Protein AF-A0A535IE54-F1 (afdb_monomer_lite)

Foldseek 3Di:
DAFDDPVLCCVLQVVLVLLLEHEDDRRHHNLLSVLLSVLLVLLQVVLVHSVLSCLLLLHEYEYEDQDDAWDWAADDDDSHGIYIYGHPVLCVDPVNNSVSLSSQLNSLLSRQLSQQDPVCSNVVHTHPLLVVQVVCQVVDAAQFLQLRHDDPPSPHDHDSSSSRSSLRSCLSCVVVLVCCLVPPPRSVVGGNDDVSNVSNVVSSVVSVVVVVVVVVVVD

Sequence (219 aa):
MPEASAEEFGVVAGKLHATGLNLISRDWQPAQLQIIDAAVERFSEVLGSARVVHIATGGVRMERTPQGGGLTYGFWILPWWKRIVLGDPEFQQEPAWRGQVAVVHELGHAWDAQTAPVWVRVFNGAGRIVNAMSAFVAEEPGPTCYGGLMGPDCHFARVPREEWAESVAAYVFPEYTEWLRANLPAERDAGLRPKHKAFVEKQIEAVRKMVANDESQRA

pLDDT: mean 87.23, std 11.82, range [39.16, 98.5]

Structure (mmCIF, N/CA/C/O backbone):
data_AF-A0A535IE54-F1
#
_entry.id   AF-A0A535IE54-F1
#
loop_
_atom_site.group_PDB
_atom_site.id
_atom_site.type_symbol
_atom_site.label_atom_id
_atom_site.label_alt_id
_atom_site.label_comp_id
_atom_site.label_asym_id
_atom_site.label_entity_id
_atom_site.label_seq_id
_atom_site.pdbx_PDB_ins_code
_atom_site.Cartn_x
_atom_site.Cartn_y
_atom_site.Cartn_z
_atom_site.occupancy
_atom_site.B_iso_or_equiv
_atom_site.auth_seq_id
_atom_site.auth_comp_id
_atom_site.auth_asym_id
_atom_site.auth_atom_id
_atom_site.pdbx_PDB_model_num
ATOM 1 N N . MET A 1 1 ? -2.237 18.414 17.975 1.00 61.00 1 MET A N 1
ATOM 2 C CA . MET A 1 1 ? -3.627 18.446 17.470 1.00 61.00 1 MET A CA 1
ATOM 3 C C . MET A 1 1 ? -4.484 17.587 18.392 1.00 61.00 1 MET A C 1
ATOM 5 O O . MET A 1 1 ? -3.910 16.686 18.997 1.00 61.00 1 MET A O 1
ATOM 9 N N . PRO A 1 2 ? -5.778 17.894 18.585 1.00 78.12 2 PRO A N 1
ATOM 10 C CA . PRO A 1 2 ? -6.638 17.116 19.477 1.00 78.12 2 PRO A CA 1
ATOM 11 C C . PRO A 1 2 ? -6.862 15.690 18.947 1.00 78.12 2 PRO A C 1
ATOM 13 O O . PRO A 1 2 ? -6.876 15.471 17.735 1.00 78.12 2 PRO A O 1
ATOM 16 N N . GLU A 1 3 ? -7.016 14.735 19.864 1.00 84.19 3 GLU A N 1
ATOM 17 C CA . GLU A 1 3 ? -7.423 13.356 19.563 1.00 84.19 3 GLU A CA 1
ATOM 18 C C . GLU A 1 3 ? -8.879 13.314 19.078 1.00 84.19 3 GLU A C 1
ATOM 20 O O . GLU A 1 3 ? -9.675 14.206 19.389 1.00 84.19 3 GLU A O 1
ATOM 25 N N . ALA A 1 4 ? -9.227 12.283 18.309 1.00 82.25 4 ALA A N 1
ATOM 26 C CA . ALA A 1 4 ? -10.592 12.073 17.849 1.00 82.25 4 ALA A CA 1
ATOM 27 C C . ALA A 1 4 ? -11.523 11.770 19.028 1.00 82.25 4 ALA A C 1
ATOM 29 O O . ALA A 1 4 ? -11.139 11.140 20.018 1.00 82.25 4 ALA A O 1
ATOM 30 N N . SER A 1 5 ? -12.783 12.190 18.912 1.00 87.56 5 SER A N 1
ATOM 31 C CA . SER A 1 5 ? -13.791 11.791 19.895 1.00 87.56 5 SER A CA 1
ATOM 32 C C . SER A 1 5 ? -14.020 10.272 19.854 1.00 87.56 5 SER A C 1
ATOM 34 O O . SER A 1 5 ? -13.787 9.616 18.838 1.00 87.56 5 SER A O 1
ATOM 36 N N . ALA A 1 6 ? -14.518 9.691 20.951 1.00 84.88 6 ALA A N 1
ATOM 37 C CA . ALA A 1 6 ? -14.826 8.258 20.995 1.00 84.88 6 ALA A CA 1
ATOM 38 C C . ALA A 1 6 ? -15.879 7.842 19.948 1.00 84.88 6 ALA A C 1
ATOM 40 O O . ALA A 1 6 ? -15.820 6.729 19.428 1.00 84.88 6 ALA A O 1
ATOM 41 N N . GLU A 1 7 ? -16.823 8.736 19.645 1.00 87.06 7 GLU A N 1
ATOM 42 C CA . GLU A 1 7 ? -17.843 8.540 18.613 1.00 87.06 7 GLU A CA 1
ATOM 43 C C . GLU A 1 7 ? -17.220 8.542 17.215 1.00 87.06 7 GLU A C 1
ATOM 45 O O . GLU A 1 7 ? -17.405 7.591 16.458 1.00 87.06 7 GLU A O 1
ATOM 50 N N . GLU A 1 8 ? -16.413 9.559 16.907 1.00 86.88 8 GLU A N 1
ATOM 51 C CA . GLU A 1 8 ? -15.718 9.682 15.623 1.00 86.88 8 GLU A CA 1
ATOM 52 C C . GLU A 1 8 ? -14.798 8.484 15.356 1.00 86.88 8 GLU A C 1
ATOM 54 O O . GLU A 1 8 ? -14.871 7.860 14.296 1.00 86.88 8 GLU A O 1
ATOM 59 N N . PHE A 1 9 ? -13.996 8.097 16.352 1.00 90.19 9 PHE A N 1
ATOM 60 C CA . PHE A 1 9 ? -13.177 6.891 16.280 1.00 90.19 9 PHE A CA 1
ATOM 61 C C . PHE A 1 9 ? -14.033 5.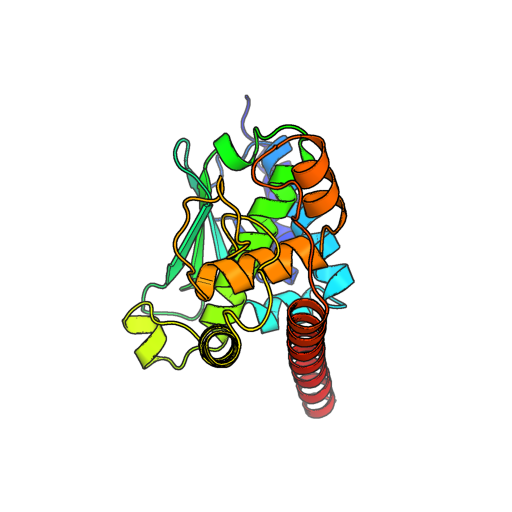641 16.037 1.00 90.19 9 PHE A C 1
ATOM 63 O O . PHE A 1 9 ? -13.685 4.811 15.200 1.00 90.19 9 PHE A O 1
ATOM 70 N N . GLY A 1 10 ? -15.155 5.498 16.752 1.00 88.50 10 GLY A N 1
ATOM 71 C CA . GLY A 1 10 ? -16.043 4.340 16.642 1.00 88.50 10 GLY A CA 1
ATOM 72 C C . GLY A 1 10 ? -16.648 4.173 15.248 1.00 88.50 10 GLY A C 1
ATOM 73 O O . GLY A 1 10 ? -16.697 3.053 14.737 1.00 88.50 10 GLY A O 1
ATOM 74 N N . VAL A 1 11 ? -17.054 5.276 14.613 1.00 89.94 11 VAL A N 1
ATOM 75 C CA . VAL A 1 11 ? -17.594 5.273 13.245 1.00 89.94 11 VAL A CA 1
ATOM 76 C C . VAL A 1 11 ? -16.536 4.805 12.246 1.00 89.94 11 VAL A C 1
ATOM 78 O O . VAL A 1 11 ? -16.778 3.863 11.488 1.00 89.94 11 VAL A O 1
ATOM 81 N N . VAL A 1 12 ? -15.347 5.415 12.275 1.00 91.69 12 VAL A N 1
ATOM 82 C CA . VAL A 1 12 ? -14.268 5.081 11.333 1.00 91.69 12 VAL A CA 1
ATOM 83 C C . VAL A 1 12 ? -13.758 3.657 11.566 1.00 91.69 12 VAL A C 1
ATOM 85 O O . VAL A 1 12 ? -13.657 2.874 10.623 1.00 91.69 12 VAL A O 1
ATOM 88 N N . ALA A 1 13 ? -13.516 3.265 12.820 1.00 90.25 13 ALA A N 1
ATOM 89 C CA . ALA A 1 13 ? -13.089 1.908 13.156 1.00 90.25 13 ALA A CA 1
ATOM 90 C C . ALA A 1 13 ? -14.123 0.851 12.727 1.00 90.25 13 ALA A C 1
ATOM 92 O O . ALA A 1 13 ? -13.744 -0.207 12.225 1.00 90.25 13 ALA A O 1
ATOM 93 N N . GLY A 1 14 ? -15.421 1.141 12.876 1.00 89.50 14 GLY A N 1
ATOM 94 C CA . GLY A 1 14 ? -16.499 0.265 12.417 1.00 89.50 14 GLY A CA 1
ATOM 95 C C . GLY A 1 14 ? -16.498 0.066 10.899 1.00 89.50 14 GLY A C 1
ATOM 96 O O . GLY A 1 14 ? -16.614 -1.070 10.437 1.00 89.50 14 GLY A O 1
ATOM 97 N N . LYS A 1 15 ? -16.302 1.144 10.124 1.00 92.19 15 LYS A N 1
ATOM 98 C CA . LYS A 1 15 ? -16.178 1.084 8.654 1.00 92.19 15 LYS A CA 1
ATOM 99 C C . LYS A 1 15 ? -14.959 0.254 8.231 1.00 92.19 15 LYS A C 1
ATOM 101 O O . LYS A 1 15 ? -15.084 -0.653 7.409 1.00 92.19 15 LYS A O 1
ATOM 106 N N . LEU A 1 16 ? -13.800 0.511 8.837 1.00 93.75 16 LEU A N 1
ATOM 107 C CA . LEU A 1 16 ? -12.537 -0.168 8.525 1.00 93.75 16 LEU A CA 1
ATOM 108 C C . LEU A 1 16 ? -12.542 -1.657 8.901 1.00 93.75 16 LEU A C 1
ATOM 110 O O . LEU A 1 16 ? -11.908 -2.470 8.228 1.00 93.75 16 LEU A O 1
ATOM 114 N N . HIS A 1 17 ? -13.309 -2.058 9.916 1.00 91.25 17 HIS A N 1
ATOM 115 C CA . HIS A 1 17 ? -13.383 -3.459 10.327 1.00 91.25 17 HIS A CA 1
ATOM 116 C C . HIS A 1 17 ? -13.847 -4.391 9.191 1.00 91.25 17 HIS A C 1
ATOM 118 O O . HIS A 1 17 ? -13.349 -5.512 9.064 1.00 91.25 17 HIS A O 1
ATOM 124 N N . ALA A 1 18 ? -14.738 -3.921 8.309 1.00 88.81 18 ALA A N 1
ATOM 125 C CA . ALA A 1 18 ? -15.216 -4.693 7.159 1.00 88.81 18 ALA A CA 1
ATOM 126 C C . ALA A 1 18 ? -14.101 -5.036 6.151 1.00 88.81 18 ALA A C 1
ATOM 128 O O . ALA A 1 18 ? -14.179 -6.064 5.474 1.00 88.81 18 ALA A O 1
ATOM 129 N N . THR A 1 19 ? -13.044 -4.220 6.077 1.00 91.06 19 THR A N 1
ATOM 130 C CA . THR A 1 19 ? -11.863 -4.475 5.233 1.00 91.06 19 THR A CA 1
ATOM 131 C C . THR A 1 19 ? -10.808 -5.334 5.933 1.00 91.06 19 THR A C 1
ATOM 133 O O . THR A 1 19 ? -9.775 -5.651 5.349 1.00 91.06 19 THR A O 1
ATOM 136 N N . GLY A 1 20 ? -11.063 -5.741 7.182 1.00 89.88 20 GLY A N 1
ATOM 137 C CA . GLY A 1 20 ? -10.110 -6.454 8.028 1.00 89.88 20 GLY A CA 1
ATOM 138 C C . GLY A 1 20 ? -9.100 -5.537 8.726 1.00 89.88 20 GLY A C 1
ATOM 139 O O . GLY A 1 20 ? -8.203 -6.044 9.403 1.00 89.88 20 GLY A O 1
ATOM 140 N N . LEU A 1 21 ? -9.226 -4.213 8.603 1.00 92.88 21 LEU A N 1
ATOM 141 C CA . LEU A 1 21 ? -8.334 -3.258 9.252 1.00 92.88 21 LEU A CA 1
ATOM 142 C C . LEU A 1 21 ? -8.869 -2.858 10.631 1.00 92.88 21 LEU A C 1
ATOM 144 O O . LEU A 1 21 ? -9.978 -2.352 10.772 1.00 92.88 21 LEU A O 1
ATOM 148 N N . 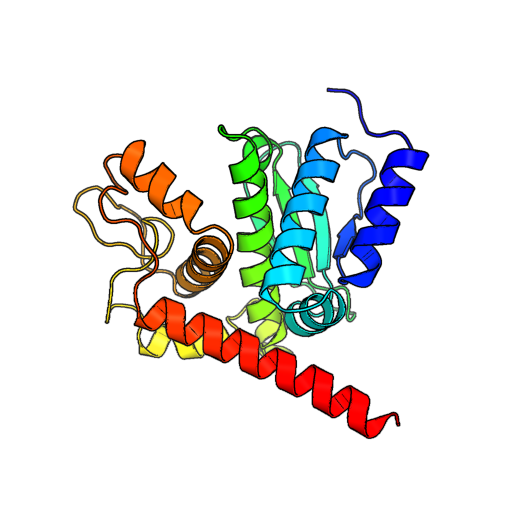ASN A 1 22 ? -8.062 -3.088 11.666 1.00 92.19 22 ASN A N 1
ATOM 149 C CA . ASN A 1 22 ? -8.434 -2.853 13.058 1.00 92.19 22 ASN A CA 1
ATOM 150 C C . ASN A 1 22 ? -7.515 -1.797 13.677 1.00 92.19 22 ASN A C 1
ATOM 152 O O . ASN A 1 22 ? -6.331 -2.059 13.900 1.00 92.19 22 ASN A O 1
ATOM 156 N N . LEU A 1 23 ? -8.062 -0.623 13.992 1.00 91.25 23 LEU A N 1
ATOM 157 C CA . LEU A 1 23 ? -7.352 0.422 14.733 1.00 91.25 23 LEU A CA 1
ATOM 158 C C . LEU A 1 23 ? -7.232 0.010 16.203 1.00 91.25 23 LEU A C 1
ATOM 160 O O . LEU A 1 23 ? -8.240 -0.291 16.843 1.00 91.25 23 LEU A O 1
ATOM 164 N N . ILE A 1 24 ? -6.010 -0.055 16.737 1.00 84.44 24 ILE A N 1
ATOM 165 C CA . ILE A 1 24 ? -5.774 -0.654 18.069 1.00 84.44 24 ILE A CA 1
ATOM 166 C C . ILE A 1 24 ? -5.371 0.339 19.151 1.00 84.44 24 ILE A C 1
ATOM 168 O O . ILE A 1 24 ? -5.331 -0.029 20.325 1.00 84.44 24 ILE A O 1
ATOM 172 N N . SER A 1 25 ? -5.124 1.584 18.770 1.00 76.44 25 SER A N 1
ATOM 173 C CA . SER A 1 25 ? -4.934 2.704 19.680 1.00 76.44 25 SER A CA 1
ATOM 174 C C . SER A 1 25 ? -6.092 3.695 19.521 1.00 76.44 25 SER A C 1
ATOM 176 O O . SER A 1 25 ? -6.754 3.706 18.486 1.00 76.44 25 SER A O 1
ATOM 178 N N . ARG A 1 26 ? -6.401 4.470 20.567 1.00 75.69 26 ARG A N 1
ATOM 179 C CA . ARG A 1 26 ? -7.464 5.500 20.541 1.00 75.69 26 ARG A CA 1
ATOM 180 C C . ARG A 1 26 ? -6.926 6.911 20.324 1.00 75.69 26 ARG A C 1
ATOM 182 O O . ARG A 1 26 ? -7.705 7.827 20.119 1.00 75.69 26 ARG A O 1
ATOM 189 N N . ASP A 1 27 ? -5.613 7.067 20.338 1.00 83.69 27 ASP A N 1
ATOM 190 C CA . ASP A 1 27 ? -4.899 8.336 20.224 1.00 83.69 27 ASP A CA 1
ATOM 191 C C . ASP A 1 27 ? -4.789 8.832 18.770 1.00 83.69 27 ASP A C 1
ATOM 193 O O . ASP A 1 27 ? -3.918 9.635 18.444 1.00 83.69 27 ASP A O 1
ATOM 197 N N . TRP A 1 28 ? -5.651 8.353 17.872 1.00 90.25 28 TRP A N 1
ATOM 198 C CA . TRP A 1 28 ? -5.697 8.843 16.499 1.00 90.25 28 TRP A CA 1
ATOM 199 C C . TRP A 1 28 ? -6.304 10.234 16.450 1.00 90.25 28 TRP A C 1
ATOM 201 O O . TRP A 1 28 ? -7.290 10.535 17.123 1.00 90.25 28 TRP A O 1
ATOM 211 N N . GLN A 1 29 ? -5.742 11.078 15.598 1.00 91.50 29 GLN A N 1
ATOM 212 C CA . GLN A 1 29 ? -6.310 12.387 15.314 1.00 91.50 29 GLN A CA 1
ATOM 213 C C . GLN A 1 29 ? -7.355 12.280 14.191 1.00 91.50 29 GLN A C 1
ATOM 215 O O . GLN A 1 29 ? -7.180 11.460 13.285 1.00 91.50 29 GLN A O 1
ATOM 220 N N . PRO A 1 30 ? -8.386 13.146 14.175 1.00 91.12 30 PRO A N 1
ATOM 221 C CA . PRO A 1 30 ? -9.399 13.198 13.114 1.00 91.12 30 PRO A CA 1
ATOM 222 C C . PRO A 1 30 ? -8.822 13.155 11.693 1.00 91.12 30 PRO A C 1
ATOM 224 O O . PRO A 1 30 ? -9.226 12.345 10.862 1.00 91.12 30 PRO A O 1
ATOM 227 N N . ALA A 1 31 ? -7.801 13.975 11.429 1.00 91.31 31 ALA A N 1
ATOM 228 C CA . ALA A 1 31 ? -7.152 14.040 10.122 1.00 91.31 31 ALA A CA 1
ATOM 229 C C . ALA A 1 31 ? -6.481 12.711 9.725 1.00 91.31 31 ALA A C 1
ATOM 231 O O . ALA A 1 31 ? -6.523 12.315 8.564 1.00 91.31 31 ALA A O 1
ATOM 232 N N . GLN A 1 32 ? -5.902 11.990 10.688 1.00 93.06 32 GLN A N 1
ATOM 233 C CA . GLN A 1 32 ? -5.264 10.694 10.444 1.00 93.06 32 GLN A CA 1
ATOM 234 C C . GLN A 1 32 ? -6.309 9.621 10.135 1.00 93.06 32 GLN A C 1
ATOM 236 O O . GLN A 1 32 ? -6.132 8.845 9.200 1.00 93.06 32 GLN A O 1
ATOM 241 N N . LEU A 1 33 ? -7.426 9.620 10.872 1.00 93.81 33 LEU A N 1
ATOM 242 C CA . LEU A 1 33 ? -8.557 8.729 10.608 1.00 93.81 33 LEU A CA 1
ATOM 243 C C . LEU A 1 33 ? -9.122 8.941 9.199 1.00 93.81 33 LEU A C 1
ATOM 245 O O . LEU A 1 33 ? -9.353 7.966 8.490 1.00 93.81 33 LEU A O 1
ATOM 249 N N . GLN A 1 34 ? -9.280 10.196 8.773 1.00 94.25 34 GLN A N 1
ATOM 250 C CA . GLN A 1 34 ? -9.737 10.536 7.422 1.00 94.25 34 GLN A CA 1
ATOM 251 C C . GLN A 1 34 ? -8.757 10.063 6.340 1.00 94.25 34 GLN A C 1
ATOM 253 O O . GLN A 1 34 ? -9.186 9.540 5.315 1.00 94.25 34 GLN A O 1
ATOM 258 N N . ILE A 1 35 ? -7.446 10.203 6.570 1.00 95.38 35 ILE A N 1
ATOM 259 C CA . ILE A 1 35 ? -6.415 9.698 5.651 1.00 95.38 35 ILE A CA 1
ATOM 260 C C . ILE A 1 35 ? -6.497 8.172 5.527 1.00 95.38 35 ILE A C 1
ATOM 262 O O . ILE A 1 35 ? -6.484 7.656 4.411 1.00 95.38 35 ILE A O 1
ATOM 266 N N . ILE A 1 36 ? -6.604 7.451 6.647 1.00 95.69 36 ILE A N 1
ATOM 267 C CA . ILE A 1 36 ? -6.701 5.984 6.644 1.00 95.69 36 ILE A CA 1
ATOM 268 C C . ILE A 1 36 ? -7.974 5.534 5.927 1.00 95.69 36 ILE A C 1
ATOM 270 O O . ILE A 1 36 ? -7.910 4.650 5.075 1.00 95.69 36 ILE A O 1
ATOM 274 N N . ASP A 1 37 ? -9.113 6.149 6.246 1.00 96.19 37 ASP A N 1
ATOM 275 C CA . ASP A 1 37 ? -10.398 5.818 5.634 1.00 96.19 37 ASP A CA 1
ATOM 276 C C . ASP A 1 37 ? -10.369 6.022 4.114 1.00 96.19 37 ASP A C 1
ATOM 278 O O . ASP A 1 37 ? -10.651 5.088 3.364 1.00 96.19 37 ASP A O 1
ATOM 282 N N . ALA A 1 38 ? -9.911 7.189 3.652 1.00 96.94 38 ALA A N 1
ATOM 283 C CA . ALA A 1 38 ? -9.798 7.495 2.227 1.00 96.94 38 ALA A CA 1
ATOM 284 C C . ALA A 1 38 ? -8.836 6.544 1.489 1.00 96.94 38 ALA A C 1
ATOM 286 O O . ALA A 1 38 ? -9.129 6.094 0.380 1.00 96.94 38 ALA A O 1
ATOM 287 N N . ALA A 1 39 ? -7.704 6.196 2.110 1.00 97.25 39 ALA A N 1
ATOM 288 C CA . ALA A 1 39 ? -6.741 5.257 1.541 1.00 97.25 39 ALA A CA 1
ATOM 289 C C . ALA A 1 39 ? -7.344 3.858 1.357 1.00 97.25 39 ALA A C 1
ATOM 291 O O . ALA A 1 39 ? -7.198 3.236 0.304 1.00 97.25 39 ALA A O 1
ATOM 292 N N . VAL A 1 40 ? -8.036 3.366 2.386 1.00 97.12 40 VAL A N 1
ATOM 293 C CA . VAL A 1 40 ? -8.641 2.031 2.408 1.00 97.12 40 VAL A CA 1
ATOM 294 C C . VAL A 1 40 ? -9.855 1.954 1.486 1.00 97.12 40 VAL A C 1
ATOM 296 O O . VAL A 1 40 ? -10.055 0.926 0.836 1.00 97.12 40 VAL A O 1
ATOM 299 N N . GLU A 1 41 ? -10.643 3.022 1.392 1.00 97.56 41 GLU A N 1
ATOM 300 C CA . GLU A 1 41 ? -11.754 3.140 0.449 1.00 97.56 41 GLU A CA 1
ATOM 301 C C . GLU A 1 41 ? -11.251 3.043 -0.991 1.00 97.56 41 GLU A C 1
ATOM 303 O O . GLU A 1 41 ? -11.637 2.119 -1.709 1.00 97.56 41 GLU A O 1
ATOM 308 N N . ARG A 1 42 ? -10.278 3.876 -1.373 1.00 98.06 42 ARG A N 1
ATOM 309 C CA . ARG A 1 42 ? -9.687 3.828 -2.715 1.00 98.06 42 ARG A CA 1
ATOM 310 C C . ARG A 1 42 ? -9.017 2.489 -3.014 1.00 98.06 42 ARG A C 1
ATOM 312 O O . ARG A 1 42 ? -9.158 1.947 -4.110 1.00 98.06 42 ARG A O 1
ATOM 319 N N . PHE A 1 43 ? -8.314 1.906 -2.044 1.00 97.94 43 PHE A N 1
ATOM 320 C CA . PHE A 1 43 ? -7.733 0.575 -2.213 1.00 97.94 43 PHE A CA 1
ATOM 321 C C . PHE A 1 43 ? -8.813 -0.494 -2.421 1.00 97.94 43 PHE A C 1
ATOM 323 O O . PHE A 1 43 ? -8.658 -1.374 -3.268 1.00 97.94 43 PHE A O 1
ATOM 330 N N . SER A 1 44 ? -9.937 -0.391 -1.706 1.00 97.19 44 SER A N 1
ATOM 331 C CA . SER A 1 44 ? -11.092 -1.279 -1.870 1.00 97.19 44 SER A CA 1
ATOM 332 C C . SER A 1 44 ? -11.743 -1.133 -3.239 1.00 97.19 44 SER A C 1
ATOM 334 O O . SER A 1 44 ? -12.110 -2.147 -3.825 1.00 97.19 44 SER A O 1
ATOM 336 N N . GLU A 1 45 ? -11.852 0.081 -3.779 1.00 97.50 45 GLU A N 1
ATOM 337 C CA . GLU A 1 45 ? -12.350 0.324 -5.139 1.00 97.50 45 GLU A CA 1
ATOM 338 C C . GLU A 1 45 ? -11.444 -0.333 -6.187 1.00 97.50 45 GLU A C 1
ATOM 340 O O . GLU A 1 45 ? -11.919 -1.069 -7.056 1.00 97.50 45 GLU A O 1
ATOM 345 N N . VAL A 1 46 ? -10.125 -0.160 -6.052 1.00 97.62 46 VAL A N 1
ATOM 346 C CA . VAL A 1 46 ? -9.139 -0.775 -6.952 1.00 97.62 46 VAL A CA 1
ATOM 347 C C . VAL A 1 46 ? -9.170 -2.302 -6.857 1.00 97.62 46 VAL A C 1
ATOM 349 O O . VAL A 1 46 ? -9.144 -2.987 -7.879 1.00 97.62 46 VAL A O 1
ATOM 352 N N . LEU A 1 47 ? -9.283 -2.872 -5.655 1.00 96.19 47 LEU A N 1
ATOM 353 C CA . LEU A 1 47 ? -9.381 -4.324 -5.458 1.00 96.19 47 LEU A CA 1
ATOM 354 C C . LEU A 1 47 ? -10.783 -4.873 -5.761 1.00 96.19 47 LEU A C 1
ATOM 356 O O . LEU A 1 47 ? -10.928 -6.065 -6.026 1.00 96.19 47 LEU A O 1
ATOM 360 N N . GLY A 1 48 ? -11.797 -4.017 -5.829 1.00 95.62 48 GLY A N 1
ATOM 361 C CA . GLY A 1 48 ? -13.182 -4.325 -6.181 1.00 95.62 48 GLY A CA 1
ATOM 362 C C . GLY A 1 48 ? -14.138 -4.490 -4.994 1.00 95.62 48 GLY A C 1
ATOM 363 O O . GLY A 1 48 ? -15.344 -4.448 -5.209 1.00 95.62 48 GLY A O 1
ATOM 364 N N . SER A 1 49 ? -13.652 -4.688 -3.761 1.00 95.31 49 SER A N 1
ATOM 365 C CA . SER A 1 49 ? -14.476 -4.595 -2.541 1.00 95.31 49 SER A CA 1
ATOM 366 C C . SER A 1 49 ? -13.650 -4.640 -1.250 1.00 95.31 49 SER A C 1
ATOM 368 O O . SER A 1 49 ? -12.527 -5.150 -1.223 1.00 95.31 49 SER A O 1
ATOM 370 N N . ALA A 1 50 ? -14.276 -4.231 -0.141 1.00 94.38 50 ALA A N 1
ATOM 371 C CA . ALA A 1 50 ? -13.771 -4.410 1.222 1.00 94.38 50 ALA A CA 1
ATOM 372 C C . ALA A 1 50 ? -13.402 -5.872 1.548 1.00 94.38 50 ALA A C 1
ATOM 374 O O . ALA A 1 50 ? -12.367 -6.142 2.158 1.00 94.38 50 ALA A O 1
ATOM 375 N N . ARG A 1 51 ? -14.215 -6.838 1.098 1.00 93.19 51 ARG A N 1
ATOM 376 C CA . ARG A 1 51 ? -13.952 -8.269 1.318 1.00 93.19 51 ARG A CA 1
ATOM 377 C C . ARG A 1 51 ? -12.685 -8.725 0.600 1.00 93.19 51 ARG A C 1
ATOM 379 O O . ARG A 1 51 ? -11.920 -9.505 1.161 1.00 93.19 51 ARG A O 1
ATOM 386 N N . VAL A 1 52 ? -12.443 -8.235 -0.618 1.00 94.75 52 VAL A N 1
ATOM 387 C CA . VAL A 1 52 ? -11.213 -8.548 -1.360 1.00 94.75 52 VAL A CA 1
ATOM 388 C C . VAL A 1 52 ? -9.995 -7.988 -0.622 1.00 94.75 52 VAL A C 1
ATOM 390 O O . VAL A 1 52 ? -9.007 -8.707 -0.487 1.00 94.75 52 VAL A O 1
ATOM 393 N N . VAL A 1 53 ? -10.081 -6.771 -0.068 1.00 95.62 53 VAL A N 1
ATOM 394 C CA . VAL A 1 53 ? -9.020 -6.198 0.786 1.00 95.62 53 VAL A CA 1
ATOM 395 C C . VAL A 1 53 ? -8.758 -7.075 2.008 1.00 95.62 53 VAL A C 1
ATOM 397 O O . VAL A 1 53 ? -7.601 -7.401 2.279 1.00 95.62 53 VAL A O 1
ATOM 400 N N . HIS A 1 54 ? -9.804 -7.527 2.706 1.00 93.62 54 HIS A N 1
ATOM 401 C CA . HIS A 1 54 ? -9.652 -8.432 3.847 1.00 93.62 54 HIS A CA 1
ATOM 402 C C . HIS A 1 54 ? -8.921 -9.713 3.435 1.00 93.62 54 HIS A C 1
ATOM 404 O O . HIS A 1 54 ? -7.932 -10.083 4.061 1.00 93.62 54 HIS A O 1
ATOM 410 N N . ILE A 1 55 ? -9.349 -10.387 2.364 1.00 92.19 55 ILE A N 1
ATOM 411 C CA . ILE A 1 55 ? -8.714 -11.638 1.923 1.00 92.19 55 ILE A CA 1
ATOM 412 C C . ILE A 1 55 ? -7.262 -11.410 1.482 1.00 92.19 55 ILE A C 1
ATOM 414 O O . ILE A 1 55 ? -6.391 -12.201 1.852 1.00 92.19 55 ILE A O 1
ATOM 418 N N . ALA A 1 56 ? -6.987 -10.328 0.746 1.00 93.50 56 ALA A N 1
ATOM 419 C CA . ALA A 1 56 ? -5.640 -9.959 0.309 1.00 93.50 56 ALA A CA 1
ATOM 420 C C . ALA A 1 56 ? -4.712 -9.745 1.508 1.00 93.50 56 ALA A C 1
ATOM 422 O O . ALA A 1 56 ? -3.626 -10.314 1.586 1.00 93.50 56 ALA A O 1
ATOM 423 N N . THR A 1 57 ? -5.171 -8.958 2.477 1.00 91.50 57 THR A N 1
ATOM 424 C CA . THR A 1 57 ? -4.360 -8.512 3.611 1.00 91.50 57 THR A CA 1
ATOM 425 C C . THR A 1 57 ? -4.472 -9.419 4.824 1.00 91.50 57 THR A C 1
ATOM 427 O O . THR A 1 57 ? -3.750 -9.192 5.782 1.00 91.50 57 THR A O 1
ATOM 430 N N . GLY A 1 58 ? -5.329 -10.444 4.824 1.00 88.00 58 GLY A N 1
ATOM 431 C CA . GLY A 1 58 ? -5.568 -11.357 5.950 1.00 88.00 58 GLY A CA 1
ATOM 432 C C . GLY A 1 58 ? -6.003 -10.696 7.258 1.00 88.00 58 GLY A C 1
ATOM 433 O O . GLY A 1 58 ? -5.858 -11.322 8.306 1.00 88.00 58 GLY A O 1
ATOM 434 N N . GLY A 1 59 ? -6.470 -9.449 7.196 1.00 88.88 59 GLY A N 1
ATOM 435 C CA . GLY A 1 59 ? -6.682 -8.595 8.355 1.00 88.88 59 GLY A CA 1
ATOM 436 C C . GLY A 1 59 ? -5.380 -8.042 8.948 1.00 88.88 59 GLY A C 1
ATOM 437 O O . GLY A 1 59 ? -4.350 -8.718 9.018 1.00 88.88 59 GLY A O 1
ATOM 438 N N . VAL A 1 60 ? -5.431 -6.788 9.391 1.00 89.75 60 VAL A N 1
ATOM 439 C CA . VAL A 1 60 ? -4.290 -6.065 9.964 1.00 89.75 60 VAL A CA 1
ATOM 440 C C . VAL A 1 60 ? -4.707 -5.273 11.196 1.00 89.75 60 VAL A C 1
ATOM 442 O O . VAL A 1 60 ? -5.847 -4.824 11.326 1.00 89.75 60 VAL A O 1
ATOM 445 N N . ARG A 1 61 ? -3.762 -5.098 12.114 1.00 89.25 61 ARG A N 1
ATOM 446 C CA . ARG A 1 61 ? -3.850 -4.185 13.251 1.00 89.25 61 ARG A CA 1
ATOM 447 C C . ARG A 1 61 ? -3.040 -2.947 12.920 1.00 89.25 61 ARG A C 1
ATOM 449 O O . ARG A 1 61 ? -1.863 -3.079 12.610 1.00 89.25 61 ARG A O 1
ATOM 456 N N . MET A 1 62 ? -3.646 -1.775 12.993 1.00 91.12 62 MET A N 1
ATOM 457 C CA . MET A 1 62 ? -2.958 -0.521 12.720 1.00 91.12 62 MET A CA 1
ATOM 458 C C . MET A 1 62 ? -2.788 0.280 14.002 1.00 91.12 62 MET A C 1
ATOM 460 O O . MET A 1 62 ? -3.737 0.471 14.769 1.00 91.12 62 MET A O 1
ATOM 464 N N . GLU A 1 63 ? -1.562 0.731 14.226 1.00 89.94 63 GLU A N 1
ATOM 465 C CA . GLU A 1 63 ? -1.159 1.497 15.392 1.00 89.94 63 GLU A CA 1
ATOM 466 C C . GLU A 1 63 ? -0.437 2.772 14.983 1.00 89.94 63 GLU A C 1
ATOM 468 O O . GLU A 1 63 ? 0.333 2.795 14.021 1.00 89.94 63 GLU A O 1
ATOM 473 N N . ARG A 1 64 ? -0.688 3.824 15.753 1.00 87.75 64 ARG A N 1
ATOM 474 C CA . ARG A 1 64 ? -0.011 5.102 15.634 1.00 87.75 64 ARG A CA 1
ATOM 475 C C . ARG A 1 64 ? 1.247 5.121 16.496 1.00 87.75 64 ARG A C 1
ATOM 477 O O . ARG A 1 64 ? 1.245 4.630 17.621 1.00 87.75 64 ARG A O 1
ATOM 484 N N . THR A 1 65 ? 2.300 5.764 16.004 1.00 85.19 65 THR A N 1
ATOM 485 C CA . THR A 1 65 ? 3.452 6.167 16.821 1.00 85.19 65 THR A CA 1
ATOM 486 C C . THR A 1 65 ? 3.747 7.659 16.629 1.00 85.19 65 THR A C 1
ATOM 488 O O . THR A 1 65 ? 3.646 8.163 15.511 1.00 85.19 65 THR A O 1
ATOM 491 N N . PRO A 1 66 ? 4.146 8.403 17.678 1.00 80.44 66 PRO A N 1
ATOM 492 C CA . PRO A 1 66 ? 4.500 9.820 17.539 1.00 80.44 66 PRO A CA 1
ATOM 493 C C . PRO A 1 66 ? 5.730 10.087 16.654 1.00 80.44 66 PRO A C 1
ATOM 495 O O . PRO A 1 66 ? 5.965 11.222 16.251 1.00 80.44 66 PRO A O 1
ATOM 498 N N . GLN A 1 67 ? 6.569 9.075 16.411 1.00 75.81 67 GLN A N 1
ATOM 499 C CA . GLN A 1 67 ? 7.855 9.198 15.712 1.00 75.81 67 GLN A CA 1
ATOM 500 C C . GLN A 1 67 ? 8.091 7.997 14.791 1.00 75.81 67 GLN A C 1
ATOM 502 O O . GLN A 1 67 ? 7.611 6.901 15.078 1.00 75.81 67 GLN A O 1
ATOM 507 N N . GLY A 1 68 ? 8.905 8.183 13.749 1.00 70.69 68 GLY A N 1
ATOM 508 C CA . GLY A 1 68 ? 9.244 7.144 12.770 1.00 70.69 68 GLY A CA 1
ATOM 509 C C . GLY A 1 68 ? 8.435 7.258 11.476 1.00 70.69 68 GLY A C 1
ATOM 510 O O . GLY A 1 68 ? 7.718 8.238 11.286 1.00 70.69 68 GLY A O 1
ATOM 511 N N . GLY A 1 69 ? 8.597 6.275 10.591 1.00 73.06 69 GLY A N 1
ATOM 512 C CA . GLY A 1 69 ? 7.842 6.158 9.339 1.00 73.06 69 GLY A CA 1
ATOM 513 C C . GLY A 1 69 ? 6.785 5.052 9.388 1.00 73.06 69 GLY A C 1
ATOM 514 O O . GLY A 1 69 ? 6.313 4.688 10.471 1.00 73.06 69 GLY A O 1
ATOM 515 N N . GLY A 1 70 ? 6.430 4.508 8.226 1.00 61.81 70 GLY A N 1
ATOM 516 C CA . GLY A 1 70 ? 5.628 3.289 8.108 1.00 61.81 70 GLY A CA 1
ATOM 517 C C . GLY A 1 70 ? 6.450 2.016 8.300 1.00 61.81 70 GLY A C 1
ATOM 518 O O . GLY A 1 70 ? 7.570 1.909 7.803 1.00 61.81 70 GLY A O 1
ATOM 519 N N . LEU A 1 71 ? 5.928 1.073 9.092 1.00 62.84 71 LEU A N 1
ATOM 520 C CA . LEU A 1 71 ? 6.525 -0.246 9.295 1.00 62.84 71 LEU A CA 1
ATOM 521 C C . LEU A 1 71 ? 5.452 -1.329 9.453 1.00 62.84 71 LEU A C 1
ATOM 523 O O . LEU A 1 71 ? 4.628 -1.283 10.369 1.00 62.84 71 LEU A O 1
ATOM 527 N N . THR A 1 72 ? 5.535 -2.380 8.637 1.00 56.66 72 THR A N 1
ATOM 528 C CA . THR A 1 72 ? 4.732 -3.603 8.793 1.00 56.66 72 THR A CA 1
ATOM 529 C C . THR A 1 72 ? 5.532 -4.736 9.443 1.00 56.66 72 THR A C 1
ATOM 531 O O . THR A 1 72 ? 6.551 -5.195 8.914 1.00 56.66 72 THR A O 1
ATOM 534 N N . TYR A 1 73 ? 5.011 -5.248 10.563 1.00 54.59 73 TYR A N 1
ATOM 535 C CA . TYR A 1 73 ? 5.558 -6.353 11.355 1.00 54.59 73 TYR A CA 1
ATOM 536 C C . TYR A 1 73 ? 4.637 -7.582 11.363 1.00 54.59 73 TYR A C 1
ATOM 538 O O . TYR A 1 73 ? 3.409 -7.453 11.367 1.00 54.59 73 TYR A O 1
ATOM 546 N N . GLY A 1 74 ? 5.226 -8.779 11.475 1.00 45.44 74 GLY A N 1
ATOM 547 C CA . GLY A 1 74 ? 4.512 -10.029 11.766 1.00 45.44 74 GLY A CA 1
ATOM 548 C C . GLY A 1 74 ? 4.997 -10.697 13.062 1.00 45.44 74 GLY A C 1
ATOM 549 O O . GLY A 1 74 ? 6.194 -10.923 13.206 1.00 45.44 74 GLY A O 1
ATOM 550 N N . PHE A 1 75 ? 4.088 -11.040 13.992 1.00 39.16 75 PHE A N 1
ATOM 551 C CA . PHE A 1 75 ? 4.406 -11.764 15.245 1.00 39.16 75 PHE A CA 1
ATOM 552 C C . PHE A 1 75 ? 3.361 -12.853 15.611 1.00 39.16 75 PHE A C 1
ATOM 554 O O . PHE A 1 75 ? 2.162 -12.621 15.530 1.00 39.16 75 PHE A O 1
ATOM 561 N N . TRP A 1 76 ? 3.800 -14.037 16.064 1.00 40.03 76 TRP A N 1
ATOM 562 C CA . TRP A 1 76 ? 2.989 -15.229 16.442 1.00 40.03 76 TRP A CA 1
ATOM 563 C C . TRP A 1 76 ? 2.053 -14.969 17.663 1.00 40.03 76 TRP A C 1
ATOM 565 O O . TRP A 1 76 ? 2.476 -14.275 18.582 1.00 40.03 76 TRP A O 1
ATOM 575 N N . ILE A 1 77 ? 0.753 -15.355 17.734 1.00 42.81 77 ILE A N 1
ATOM 576 C CA . ILE A 1 77 ? 0.133 -16.711 17.913 1.00 42.81 77 ILE A CA 1
ATOM 577 C C . ILE A 1 77 ? -1.246 -16.885 17.203 1.00 42.81 77 ILE A C 1
ATOM 579 O O . ILE A 1 77 ? -1.798 -17.981 17.179 1.00 42.81 77 ILE A O 1
ATOM 583 N N . LEU A 1 78 ? -1.849 -15.845 16.616 1.00 41.44 78 LEU A N 1
ATOM 584 C CA . LEU A 1 78 ? -3.262 -15.852 16.167 1.00 41.44 78 LEU A CA 1
ATOM 585 C C . LEU A 1 78 ? -3.450 -15.126 14.815 1.00 41.44 78 LEU A C 1
ATOM 587 O O . LEU A 1 78 ? -2.555 -14.377 14.437 1.00 41.44 78 LEU A O 1
ATOM 591 N N . PRO A 1 79 ? -4.587 -15.277 14.090 1.00 44.75 79 PRO A N 1
ATOM 592 C CA . PRO A 1 79 ? -4.831 -14.645 12.775 1.00 44.75 79 PRO A CA 1
ATOM 593 C C . PRO A 1 79 ? -4.664 -13.109 12.723 1.00 44.75 79 PRO A C 1
ATOM 595 O O . PRO A 1 79 ? -4.492 -12.560 11.645 1.00 44.75 79 PRO A O 1
ATOM 598 N N . TRP A 1 80 ? -4.599 -12.434 13.873 1.00 52.25 80 TRP A N 1
ATOM 599 C CA . TRP A 1 80 ? -4.434 -10.983 14.079 1.00 52.25 80 TRP A CA 1
ATOM 600 C C . TRP A 1 80 ? -2.960 -10.513 14.170 1.00 52.25 80 TRP A C 1
ATOM 602 O O . TRP A 1 80 ? -2.652 -9.542 14.862 1.00 52.25 80 TRP A O 1
ATOM 612 N N . TRP A 1 81 ? -2.035 -11.236 13.535 1.00 63.59 81 TRP A N 1
ATOM 613 C CA . TRP A 1 81 ? -0.579 -11.133 13.740 1.00 63.59 81 TRP A CA 1
ATOM 614 C C . TRP A 1 81 ? 0.130 -10.024 12.948 1.00 63.59 81 TRP A C 1
ATOM 616 O O . TRP A 1 81 ? 1.297 -9.739 13.227 1.00 63.59 81 TRP A O 1
ATOM 626 N N . LYS A 1 82 ? -0.536 -9.415 11.960 1.00 78.81 82 LYS A N 1
ATOM 627 C CA . LYS A 1 82 ? 0.037 -8.331 11.153 1.00 78.81 82 LYS A CA 1
ATOM 628 C C . LYS A 1 82 ? -0.239 -6.990 11.799 1.00 78.81 82 LYS A C 1
ATOM 630 O O . LYS A 1 82 ? -1.397 -6.592 11.923 1.00 78.81 82 LYS A O 1
ATOM 635 N N . ARG A 1 83 ? 0.829 -6.313 12.209 1.00 83.56 83 ARG A N 1
ATOM 636 C CA . ARG A 1 83 ? 0.784 -4.979 12.801 1.00 83.56 83 ARG A CA 1
ATOM 637 C C . ARG A 1 83 ? 1.425 -3.996 11.837 1.00 83.56 83 ARG A C 1
ATOM 639 O O . ARG A 1 83 ? 2.602 -4.136 11.525 1.00 83.56 83 ARG A O 1
ATOM 646 N N . ILE A 1 84 ? 0.648 -3.020 11.402 1.00 88.00 84 ILE A N 1
ATOM 647 C CA . ILE A 1 84 ? 1.130 -1.837 10.705 1.00 88.00 84 ILE A CA 1
ATOM 648 C C . ILE A 1 84 ? 1.311 -0.753 11.762 1.00 88.00 84 ILE A C 1
ATOM 650 O O . ILE A 1 84 ? 0.383 -0.452 12.513 1.00 88.00 84 ILE A O 1
ATOM 654 N N . VAL A 1 85 ? 2.507 -0.194 11.838 1.00 87.06 85 VAL A N 1
ATOM 655 C CA . VAL A 1 85 ? 2.830 0.952 12.681 1.00 87.06 85 VAL A CA 1
ATOM 656 C C . VAL A 1 85 ? 3.075 2.130 11.750 1.00 87.06 85 VAL A C 1
ATOM 658 O O . VAL A 1 85 ? 3.944 2.046 10.890 1.00 87.06 85 VAL A O 1
ATOM 661 N N . LEU A 1 86 ? 2.304 3.205 11.901 1.00 86.69 86 LEU A N 1
ATOM 662 C CA . LEU A 1 86 ? 2.471 4.431 11.120 1.00 86.69 86 LEU A CA 1
ATOM 663 C C . LEU A 1 86 ? 2.858 5.581 12.041 1.00 86.69 86 LEU A C 1
ATOM 665 O O . LEU A 1 86 ? 2.173 5.869 13.028 1.00 86.69 86 LEU A O 1
ATOM 669 N N . GLY A 1 87 ? 3.967 6.234 11.706 1.00 86.56 87 GLY A N 1
ATOM 670 C CA . GLY A 1 87 ? 4.411 7.443 12.378 1.00 86.56 87 GLY A CA 1
ATOM 671 C C . GLY A 1 87 ? 3.609 8.678 11.994 1.00 86.56 87 GLY A C 1
ATOM 672 O O . GLY A 1 87 ? 3.186 8.828 10.851 1.00 86.56 87 GLY A O 1
ATOM 673 N N . ASP A 1 88 ? 3.470 9.612 12.936 1.00 85.88 88 ASP A N 1
ATOM 674 C CA . ASP A 1 88 ? 2.923 10.950 12.679 1.00 85.88 88 ASP A CA 1
ATOM 675 C C . ASP A 1 88 ? 3.510 11.648 11.433 1.00 85.88 88 ASP A C 1
ATOM 677 O O . ASP A 1 88 ? 2.722 12.252 10.700 1.00 85.88 88 ASP A O 1
ATOM 681 N N . PRO A 1 89 ? 4.826 11.553 11.129 1.00 87.62 89 PRO A N 1
ATOM 682 C CA . PRO A 1 89 ? 5.392 12.127 9.908 1.00 87.62 89 PRO A CA 1
ATOM 683 C C . PRO A 1 89 ? 4.726 11.644 8.614 1.00 87.62 89 PRO A C 1
ATOM 685 O O . PRO A 1 89 ? 4.610 12.426 7.673 1.00 87.62 89 PRO A O 1
ATOM 688 N N . GLU A 1 90 ? 4.230 10.402 8.568 1.00 86.81 90 GLU A N 1
ATOM 689 C CA . GLU A 1 90 ? 3.543 9.859 7.389 1.00 86.81 90 GLU A CA 1
ATOM 690 C C . GLU A 1 90 ? 2.215 10.576 7.113 1.00 86.81 90 GLU A C 1
ATOM 692 O O . GLU A 1 90 ? 1.802 10.724 5.966 1.00 86.81 90 GLU A O 1
ATOM 697 N N . PHE A 1 91 ? 1.567 11.091 8.158 1.00 88.25 91 PHE A N 1
ATOM 698 C CA . PHE A 1 91 ? 0.306 11.830 8.058 1.00 88.25 91 PHE A CA 1
ATOM 699 C C . PHE A 1 91 ? 0.490 13.341 7.892 1.00 88.25 91 PHE A C 1
ATOM 701 O O . PHE A 1 91 ? -0.483 14.054 7.661 1.00 88.25 91 PHE A O 1
ATOM 708 N N . GLN A 1 92 ? 1.720 13.836 8.036 1.00 89.25 92 GLN A N 1
ATOM 709 C CA . GLN A 1 92 ? 2.076 15.257 7.934 1.00 89.25 92 GLN A CA 1
ATOM 710 C C . GLN A 1 92 ? 2.761 15.587 6.600 1.00 89.25 92 GLN A C 1
ATOM 712 O O . GLN A 1 92 ? 3.315 16.672 6.433 1.00 89.25 92 GLN A O 1
ATOM 717 N N . GLN A 1 93 ? 2.757 14.642 5.658 1.00 86.31 93 GLN A N 1
ATOM 718 C CA . GLN A 1 93 ? 3.321 14.841 4.331 1.00 86.31 93 GLN A CA 1
ATOM 719 C C . GLN A 1 93 ? 2.493 15.851 3.530 1.00 86.31 93 GLN A C 1
ATOM 721 O O . GLN A 1 93 ? 1.266 15.825 3.568 1.00 86.31 93 GLN A O 1
ATOM 726 N N . GLU A 1 94 ? 3.171 16.682 2.737 1.00 85.50 94 GLU A N 1
ATOM 727 C CA . GLU A 1 94 ? 2.527 17.578 1.779 1.00 85.50 94 GLU A CA 1
ATOM 728 C C . GLU A 1 94 ? 2.785 17.107 0.339 1.00 85.50 94 GLU A C 1
ATOM 730 O O . GLU A 1 94 ? 3.944 16.879 -0.030 1.00 85.50 94 GLU A O 1
ATOM 735 N N . PRO A 1 95 ? 1.739 16.978 -0.499 1.00 91.31 95 PRO A N 1
ATOM 736 C CA . PRO A 1 95 ? 0.319 17.171 -0.184 1.00 91.31 95 PRO A CA 1
ATOM 737 C C . PRO A 1 95 ? -0.247 16.079 0.740 1.00 91.31 95 PRO A C 1
ATOM 739 O O . PRO A 1 95 ? 0.172 14.927 0.646 1.00 91.31 95 PRO A O 1
ATOM 742 N N . ALA A 1 96 ? -1.260 16.414 1.547 1.00 88.56 96 ALA A N 1
ATOM 743 C CA . ALA A 1 96 ? -1.848 15.517 2.558 1.00 88.56 96 ALA A CA 1
ATOM 744 C C . ALA A 1 96 ? -2.257 14.116 2.051 1.00 88.56 96 ALA A C 1
ATOM 746 O O . ALA A 1 96 ? -2.175 13.133 2.790 1.00 88.56 96 ALA A O 1
ATOM 747 N N . TRP A 1 97 ? -2.665 13.981 0.781 1.00 93.12 97 TRP A N 1
ATOM 748 C CA . TRP A 1 97 ? -3.016 12.677 0.201 1.00 93.12 97 TRP A CA 1
ATOM 749 C C . TRP A 1 97 ? -1.824 11.713 0.119 1.00 93.12 97 TRP A C 1
ATOM 751 O O . TRP A 1 97 ? -2.032 10.506 0.029 1.00 93.12 97 TRP A O 1
ATOM 761 N N . ARG A 1 98 ? -0.578 12.189 0.228 1.00 93.50 98 ARG A N 1
ATOM 762 C CA . ARG A 1 98 ? 0.594 11.312 0.334 1.00 93.50 98 ARG A CA 1
ATOM 763 C C . ARG A 1 98 ? 0.571 10.427 1.583 1.00 93.50 98 ARG A C 1
ATOM 765 O O . ARG A 1 98 ? 1.093 9.318 1.534 1.00 93.50 98 ARG A O 1
ATOM 772 N N . GLY A 1 99 ? -0.101 10.841 2.659 1.00 93.19 99 GLY A N 1
ATOM 773 C CA . GLY A 1 99 ? -0.343 9.947 3.795 1.00 93.19 99 GLY A CA 1
ATOM 774 C C . GLY A 1 99 ? -1.205 8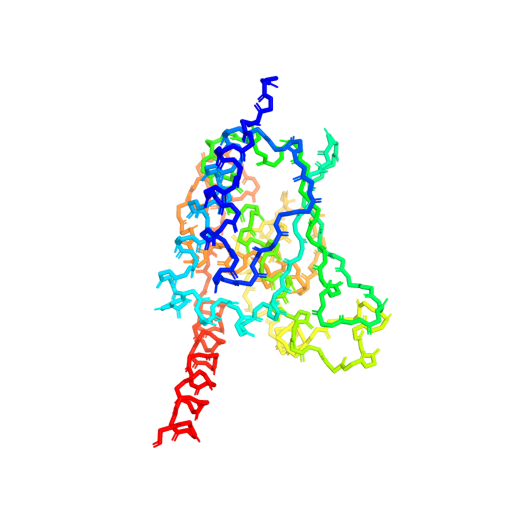.735 3.422 1.00 93.19 99 GLY A C 1
ATOM 775 O O . GLY A 1 99 ? -1.033 7.654 3.979 1.00 93.19 99 GLY A O 1
ATOM 776 N N . GLN A 1 100 ? -2.083 8.869 2.421 1.00 97.19 100 GLN A N 1
ATOM 777 C CA . GLN A 1 100 ? -2.873 7.747 1.902 1.00 97.19 100 GLN A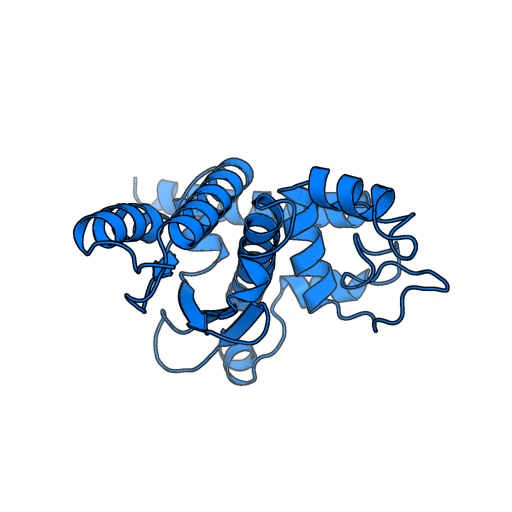 CA 1
ATOM 778 C C . GLN A 1 100 ? -1.992 6.751 1.135 1.00 97.19 100 GLN A C 1
ATOM 780 O O . GLN A 1 100 ? -2.190 5.540 1.237 1.00 97.19 100 GLN A O 1
ATOM 785 N N . VAL A 1 101 ? -0.984 7.255 0.413 1.00 96.19 101 VAL A N 1
ATOM 786 C CA . VAL A 1 101 ? 0.025 6.434 -0.272 1.00 96.19 101 VAL A CA 1
ATOM 787 C C . VAL A 1 101 ? 0.799 5.594 0.742 1.00 96.19 101 VAL A C 1
ATOM 789 O O . VAL A 1 101 ? 0.923 4.389 0.538 1.00 96.19 101 VAL A O 1
ATOM 792 N N . ALA A 1 102 ? 1.240 6.187 1.859 1.00 93.94 102 ALA A N 1
ATOM 793 C CA . ALA A 1 102 ? 1.934 5.463 2.929 1.00 93.94 102 ALA A CA 1
ATOM 794 C C . ALA A 1 102 ? 1.069 4.336 3.524 1.00 93.94 102 ALA A C 1
ATOM 796 O O . ALA A 1 102 ? 1.538 3.214 3.708 1.00 93.94 102 ALA A O 1
ATOM 797 N N . VAL A 1 103 ? -0.227 4.587 3.750 1.00 95.50 103 VAL A N 1
ATOM 798 C CA . VAL A 1 103 ? -1.167 3.547 4.205 1.00 95.50 103 VAL A CA 1
ATOM 799 C C . VAL A 1 103 ? -1.247 2.389 3.202 1.00 95.50 103 VAL A C 1
ATOM 801 O O . VAL A 1 103 ? -1.155 1.227 3.598 1.00 95.50 103 VAL A O 1
ATOM 804 N N . VAL A 1 104 ? -1.398 2.676 1.904 1.00 97.50 104 VAL A N 1
ATOM 805 C CA . VAL A 1 104 ? -1.499 1.630 0.869 1.00 97.50 104 VAL A CA 1
ATOM 806 C C . VAL A 1 104 ? -0.180 0.889 0.653 1.00 97.50 104 VAL A C 1
ATOM 808 O O . VAL A 1 104 ? -0.208 -0.325 0.445 1.00 97.50 104 VAL A O 1
ATOM 811 N N . HIS A 1 105 ? 0.958 1.572 0.765 1.00 96.19 105 HIS A N 1
ATOM 812 C CA . HIS A 1 105 ? 2.282 0.953 0.762 1.00 96.19 105 HIS A CA 1
ATOM 813 C C . HIS A 1 105 ? 2.368 -0.138 1.849 1.00 96.19 105 HIS A C 1
ATOM 815 O O . HIS A 1 105 ? 2.653 -1.300 1.549 1.00 96.19 105 HIS A O 1
ATOM 821 N N . GLU A 1 106 ? 2.004 0.179 3.097 1.00 94.81 106 GLU A N 1
ATOM 822 C CA . GLU A 1 106 ? 2.014 -0.802 4.194 1.00 94.81 106 GLU A CA 1
ATOM 823 C C . GLU A 1 106 ? 0.993 -1.936 4.004 1.00 94.81 106 GLU A C 1
ATOM 825 O O . GLU A 1 106 ? 1.254 -3.096 4.342 1.00 94.81 106 GLU A O 1
ATOM 830 N N . LEU A 1 107 ? -0.163 -1.654 3.398 1.00 95.50 107 LEU A N 1
ATOM 831 C CA . LEU A 1 107 ? -1.109 -2.705 3.007 1.00 95.50 107 LEU A CA 1
ATOM 832 C C . LEU A 1 107 ? -0.527 -3.635 1.930 1.00 95.50 107 LEU A C 1
ATOM 834 O O . LEU A 1 107 ? -0.816 -4.834 1.947 1.00 95.50 107 LEU A O 1
ATOM 838 N N . GLY A 1 108 ? 0.332 -3.124 1.043 1.00 95.69 108 GLY A N 1
ATOM 839 C CA . GLY A 1 108 ? 1.123 -3.917 0.101 1.00 95.69 108 GLY A CA 1
ATOM 840 C C . GLY A 1 108 ? 2.030 -4.923 0.814 1.00 95.69 108 GLY A C 1
ATOM 841 O O . GLY A 1 108 ? 1.996 -6.118 0.490 1.00 95.69 108 GLY A O 1
ATOM 842 N N . HIS A 1 109 ? 2.757 -4.485 1.848 1.00 93.12 109 HIS A N 1
ATOM 843 C CA . HIS A 1 109 ? 3.541 -5.379 2.716 1.00 93.12 109 HIS A CA 1
ATOM 844 C C . HIS A 1 109 ? 2.662 -6.430 3.397 1.00 93.12 109 HIS A C 1
ATOM 846 O O . HIS A 1 109 ? 2.984 -7.622 3.392 1.00 93.12 109 HIS A O 1
ATOM 852 N N . ALA A 1 110 ? 1.524 -6.018 3.960 1.00 91.94 110 ALA A N 1
ATOM 853 C CA . ALA A 1 110 ? 0.595 -6.929 4.624 1.00 91.94 110 ALA A CA 1
ATOM 854 C C . ALA A 1 110 ? 0.005 -7.986 3.673 1.00 91.94 110 ALA A C 1
ATOM 856 O O . ALA A 1 110 ? -0.234 -9.131 4.089 1.00 91.94 110 ALA A O 1
ATOM 857 N N . TRP A 1 111 ? -0.210 -7.618 2.407 1.00 94.12 111 TRP A N 1
ATOM 858 C CA . TRP A 1 111 ? -0.657 -8.526 1.358 1.00 94.12 111 TRP A CA 1
ATOM 859 C C . TRP A 1 111 ? 0.410 -9.575 1.041 1.00 94.12 111 TRP A C 1
ATOM 861 O O . TRP A 1 111 ? 0.118 -10.771 1.108 1.00 94.12 111 TRP A O 1
ATOM 871 N N . ASP A 1 112 ? 1.664 -9.186 0.797 1.00 93.25 112 ASP A N 1
ATOM 872 C CA . ASP A 1 112 ? 2.727 -10.175 0.576 1.00 93.25 112 ASP A CA 1
ATOM 873 C C . ASP A 1 112 ? 2.876 -11.113 1.782 1.00 93.25 112 ASP A C 1
ATOM 875 O O . ASP A 1 112 ? 2.833 -12.338 1.625 1.00 93.25 112 ASP A O 1
ATOM 879 N N . ALA A 1 113 ? 2.909 -10.563 2.997 1.00 89.25 113 ALA A N 1
ATOM 880 C CA . ALA A 1 113 ? 2.978 -11.345 4.228 1.00 89.25 113 ALA A CA 1
ATOM 881 C C . ALA A 1 113 ? 1.812 -12.350 4.355 1.00 89.25 113 ALA A C 1
ATOM 883 O O . ALA A 1 113 ? 1.996 -13.464 4.858 1.00 89.25 113 ALA A O 1
ATOM 884 N N . GLN A 1 114 ? 0.611 -12.019 3.855 1.00 89.19 114 GLN A N 1
ATOM 885 C CA . GLN A 1 114 ? -0.516 -12.959 3.799 1.00 89.19 114 GLN A CA 1
ATOM 886 C C . GLN A 1 114 ? -0.252 -14.158 2.888 1.00 89.19 114 GLN A C 1
ATOM 888 O O . GLN A 1 114 ? -0.792 -15.240 3.115 1.00 89.19 114 GLN A O 1
ATOM 893 N N . THR A 1 115 ? 0.581 -14.007 1.868 1.00 90.31 115 THR A N 1
ATOM 894 C CA . THR A 1 115 ? 0.886 -15.095 0.933 1.00 90.31 115 THR A CA 1
ATOM 895 C C . THR A 1 115 ? 2.007 -16.016 1.414 1.00 90.31 115 THR A C 1
ATOM 897 O O . THR A 1 115 ? 2.172 -17.115 0.879 1.00 90.31 115 THR A O 1
ATOM 900 N N . ALA A 1 116 ? 2.762 -15.610 2.439 1.00 85.69 116 ALA A N 1
ATOM 901 C CA . ALA A 1 116 ? 3.836 -16.410 3.017 1.00 85.69 116 ALA A CA 1
ATOM 902 C C . ALA A 1 116 ? 3.297 -17.692 3.691 1.00 85.69 116 ALA A C 1
ATOM 904 O O . ALA A 1 116 ? 2.262 -17.640 4.360 1.00 85.69 116 ALA A O 1
ATOM 905 N N . PRO A 1 117 ? 3.979 -18.848 3.577 1.00 82.38 117 PRO A N 1
ATOM 906 C CA . PRO A 1 117 ? 3.725 -20.009 4.431 1.00 82.38 117 PRO A CA 1
ATOM 907 C C . PRO A 1 117 ? 3.943 -19.684 5.914 1.00 82.38 117 PRO A C 1
ATOM 909 O O . PRO A 1 117 ? 4.754 -18.826 6.250 1.00 82.38 117 PRO A O 1
ATOM 912 N N . VAL A 1 118 ? 3.281 -20.418 6.816 1.00 79.19 118 VAL A N 1
ATOM 913 C CA . VAL A 1 118 ? 3.332 -20.159 8.271 1.00 79.19 118 VAL A CA 1
ATOM 914 C C . VAL A 1 118 ? 4.764 -20.064 8.806 1.00 79.19 118 VAL A C 1
ATOM 916 O O . VAL A 1 118 ? 5.080 -19.114 9.511 1.00 79.19 118 VAL A O 1
ATOM 919 N N . TRP A 1 119 ? 5.648 -20.994 8.436 1.00 77.06 119 TRP A N 1
ATOM 920 C CA . TRP A 1 119 ? 7.034 -20.989 8.914 1.00 77.06 119 TRP A CA 1
ATOM 921 C C . TRP A 1 119 ? 7.844 -19.789 8.395 1.00 77.06 119 TRP A C 1
ATOM 923 O O . TRP A 1 119 ? 8.684 -19.271 9.118 1.00 77.06 119 TRP A O 1
ATOM 933 N N . VAL A 1 120 ? 7.565 -19.298 7.182 1.00 78.75 120 VAL A N 1
ATOM 934 C CA . VAL A 1 120 ? 8.227 -18.107 6.620 1.00 78.75 120 VAL A CA 1
ATOM 935 C C . VAL A 1 120 ? 7.800 -16.856 7.382 1.00 78.75 120 VAL A C 1
ATOM 937 O O . VAL A 1 120 ? 8.636 -16.021 7.718 1.00 78.75 120 VAL A O 1
ATOM 940 N N . ARG A 1 121 ? 6.511 -16.762 7.733 1.00 71.56 121 ARG A N 1
ATOM 941 C CA . ARG A 1 121 ? 5.974 -15.658 8.545 1.00 71.56 121 ARG A CA 1
ATOM 942 C C . ARG A 1 121 ? 6.649 -15.573 9.911 1.00 71.56 121 ARG A C 1
ATOM 944 O O . ARG A 1 121 ? 6.929 -14.475 10.373 1.00 71.56 121 ARG A O 1
ATOM 951 N N . VAL A 1 122 ? 6.933 -16.722 10.534 1.00 67.81 122 VAL A N 1
ATOM 952 C CA . VAL A 1 122 ? 7.604 -16.796 11.847 1.00 67.81 122 VAL A CA 1
ATOM 953 C C . VAL A 1 122 ? 8.975 -16.123 11.821 1.00 67.81 122 VAL A C 1
ATOM 955 O O . VAL A 1 122 ? 9.348 -15.467 12.787 1.00 67.81 122 VAL A O 1
ATOM 958 N N . PHE A 1 123 ? 9.701 -16.239 10.711 1.00 72.25 123 PHE A N 1
ATOM 959 C CA . PHE A 1 123 ? 11.022 -15.633 10.548 1.00 72.25 123 PHE A CA 1
ATOM 960 C C . PHE A 1 123 ? 10.984 -14.298 9.795 1.00 72.25 123 PHE A C 1
ATOM 962 O O . PHE A 1 123 ? 12.020 -13.844 9.317 1.00 72.25 123 PHE A O 1
ATOM 969 N N . ASN A 1 124 ? 9.804 -13.670 9.686 1.00 69.81 124 ASN A N 1
ATOM 970 C CA . ASN A 1 124 ? 9.596 -12.412 8.964 1.00 69.81 124 ASN A CA 1
ATOM 971 C C . ASN A 1 124 ? 10.124 -12.452 7.512 1.00 69.81 124 ASN A C 1
ATOM 973 O O . ASN A 1 124 ? 10.669 -11.474 7.002 1.00 69.81 124 ASN A O 1
ATOM 977 N N . GLY A 1 125 ? 10.015 -13.614 6.864 1.00 75.06 125 GLY A N 1
ATOM 978 C CA . GLY A 1 125 ? 10.449 -13.804 5.486 1.00 75.06 125 GLY A CA 1
ATOM 979 C C . GLY A 1 125 ? 9.422 -13.309 4.465 1.00 75.06 125 GLY A C 1
ATOM 980 O O . GLY A 1 125 ? 8.236 -13.167 4.765 1.00 75.06 125 GLY A O 1
ATOM 981 N N . ALA A 1 126 ? 9.893 -13.095 3.237 1.00 84.69 126 ALA A N 1
ATOM 982 C CA . ALA A 1 126 ? 9.070 -12.678 2.106 1.00 84.69 126 ALA A CA 1
ATOM 983 C C . ALA A 1 126 ? 8.010 -13.726 1.730 1.00 84.69 126 ALA A C 1
ATOM 985 O O . ALA A 1 126 ? 8.269 -14.935 1.717 1.00 84.69 126 ALA A O 1
ATOM 986 N N . GLY A 1 127 ? 6.820 -13.256 1.370 1.00 89.25 127 GLY A N 1
ATOM 987 C CA . GLY A 1 127 ? 5.741 -14.076 0.852 1.00 89.25 127 GLY A CA 1
ATOM 988 C C . GLY A 1 127 ? 5.944 -14.522 -0.589 1.00 89.25 127 GLY A C 1
ATOM 989 O O . GLY A 1 127 ? 6.995 -14.354 -1.207 1.00 89.25 127 GLY A O 1
ATOM 990 N N . ARG A 1 128 ? 4.925 -15.181 -1.140 1.00 92.31 128 ARG A N 1
ATOM 991 C CA . ARG A 1 128 ? 4.963 -15.693 -2.515 1.00 92.31 128 ARG A CA 1
ATOM 992 C C . ARG A 1 128 ? 5.018 -14.562 -3.538 1.00 92.31 128 ARG A C 1
ATOM 994 O O . ARG A 1 128 ? 5.608 -14.770 -4.593 1.00 92.31 128 ARG A O 1
ATOM 1001 N N . ILE A 1 129 ? 4.424 -13.404 -3.243 1.00 94.06 129 ILE A N 1
ATOM 1002 C CA . ILE A 1 129 ? 4.386 -12.271 -4.174 1.00 94.06 129 ILE A CA 1
ATOM 1003 C C . ILE A 1 129 ? 5.789 -11.689 -4.331 1.00 94.06 129 ILE A C 1
ATOM 1005 O O . ILE A 1 129 ? 6.298 -11.635 -5.447 1.00 94.06 129 ILE A O 1
ATOM 1009 N N . VAL A 1 130 ? 6.450 -11.344 -3.228 1.00 92.12 130 VAL A N 1
ATOM 1010 C CA . VAL A 1 130 ? 7.805 -10.774 -3.246 1.00 92.12 130 VAL A CA 1
ATOM 1011 C C . VAL A 1 130 ? 8.841 -11.783 -3.754 1.00 92.12 130 VAL A C 1
ATOM 1013 O O . VAL A 1 130 ? 9.746 -11.412 -4.505 1.00 92.12 130 VAL A O 1
ATOM 1016 N N . ASN A 1 131 ? 8.689 -13.075 -3.439 1.00 91.50 131 ASN A N 1
ATOM 1017 C CA . ASN A 1 131 ? 9.543 -14.115 -4.028 1.00 91.50 131 ASN A CA 1
ATOM 1018 C C . ASN A 1 131 ? 9.355 -14.223 -5.552 1.00 91.50 131 ASN A C 1
ATOM 1020 O O . ASN A 1 131 ? 10.333 -14.385 -6.276 1.00 91.50 131 ASN A O 1
ATOM 1024 N N . ALA A 1 132 ? 8.122 -14.107 -6.055 1.00 91.94 132 ALA A N 1
ATOM 1025 C CA . ALA A 1 132 ? 7.863 -14.094 -7.494 1.00 91.94 132 ALA A CA 1
ATOM 1026 C C . ALA A 1 132 ? 8.361 -12.802 -8.160 1.00 91.94 132 ALA A C 1
ATOM 1028 O O . ALA A 1 132 ? 8.873 -12.861 -9.275 1.00 91.94 132 ALA A O 1
ATOM 1029 N N . MET A 1 133 ? 8.258 -11.659 -7.475 1.00 90.56 133 MET A N 1
ATOM 1030 C CA . MET A 1 133 ? 8.797 -10.388 -7.953 1.00 90.56 133 MET A CA 1
ATOM 1031 C C . MET A 1 133 ? 10.316 -10.445 -8.093 1.00 90.56 133 MET A C 1
ATOM 1033 O O . MET A 1 133 ? 10.838 -10.068 -9.135 1.00 90.56 133 MET A O 1
ATOM 1037 N N . SER A 1 134 ? 11.018 -11.026 -7.113 1.00 87.38 134 SER A N 1
ATOM 1038 C CA . SER A 1 134 ? 12.480 -11.214 -7.140 1.00 87.38 134 SER A CA 1
ATOM 1039 C C . SER A 1 134 ? 13.004 -11.891 -8.414 1.00 87.38 134 SER A C 1
ATOM 1041 O O . SER A 1 134 ? 14.166 -11.702 -8.756 1.00 87.38 134 SER A O 1
ATOM 1043 N N . ALA A 1 135 ? 12.170 -12.661 -9.125 1.00 83.69 135 ALA A N 1
ATOM 1044 C CA . ALA A 1 135 ? 12.545 -13.293 -10.388 1.00 83.69 135 ALA A CA 1
ATOM 1045 C C . ALA A 1 135 ? 12.704 -12.305 -11.556 1.00 83.69 135 ALA A C 1
ATOM 1047 O O . ALA A 1 135 ? 13.397 -12.636 -12.510 1.00 83.69 135 ALA A O 1
ATOM 1048 N N . PHE A 1 136 ? 12.073 -11.127 -11.490 1.00 81.62 136 PHE A N 1
ATOM 1049 C CA . PHE A 1 136 ? 12.151 -10.093 -12.528 1.00 81.62 136 PHE A CA 1
ATOM 1050 C C . PHE A 1 136 ? 12.559 -8.709 -11.998 1.00 81.62 136 PHE A C 1
ATOM 1052 O O . PHE A 1 136 ? 12.640 -7.756 -12.777 1.00 81.62 136 PHE A O 1
ATOM 1059 N N . VAL A 1 137 ? 12.859 -8.579 -10.699 1.00 73.69 137 VAL A N 1
ATOM 1060 C CA . VAL A 1 137 ? 13.538 -7.390 -10.157 1.00 73.69 137 VAL A CA 1
ATOM 1061 C C . VAL A 1 137 ? 14.801 -7.150 -10.979 1.00 73.69 137 VAL A C 1
ATOM 1063 O O . VAL A 1 137 ? 15.565 -8.082 -11.214 1.00 73.69 137 VAL A O 1
ATOM 1066 N N . ALA A 1 138 ? 15.017 -5.899 -11.396 1.00 72.88 138 ALA A N 1
ATOM 1067 C CA . ALA A 1 138 ? 16.058 -5.443 -12.328 1.00 72.88 138 ALA A CA 1
ATOM 1068 C C . ALA A 1 138 ? 15.760 -5.549 -13.828 1.00 72.88 138 ALA A C 1
ATOM 1070 O O . ALA A 1 138 ? 16.488 -4.920 -14.599 1.00 72.88 138 ALA A O 1
ATOM 1071 N N . GLU A 1 139 ? 14.735 -6.286 -14.261 1.00 83.75 139 GLU A N 1
ATOM 1072 C CA . GLU A 1 139 ? 14.395 -6.344 -15.688 1.00 83.75 139 GLU A CA 1
ATOM 1073 C C . GLU A 1 139 ? 13.770 -5.042 -16.203 1.00 83.75 139 GLU A C 1
ATOM 1075 O O . GLU A 1 139 ? 13.845 -4.750 -17.397 1.00 83.75 139 GLU A O 1
ATOM 1080 N N . GLU A 1 140 ? 13.153 -4.266 -15.315 1.00 87.50 140 GLU A N 1
ATOM 1081 C CA . GLU A 1 140 ? 12.785 -2.873 -15.543 1.00 87.50 140 GLU A CA 1
ATOM 1082 C C . GLU A 1 140 ? 12.966 -2.065 -14.245 1.00 87.50 140 GLU A C 1
ATOM 1084 O O . GLU A 1 140 ? 13.039 -2.658 -13.164 1.00 87.50 140 GLU A O 1
ATOM 1089 N N . PRO A 1 141 ? 13.116 -0.730 -14.320 1.00 90.06 141 PRO A N 1
ATOM 1090 C CA . PRO A 1 141 ? 13.212 0.099 -13.126 1.00 90.06 141 PRO A CA 1
ATOM 1091 C C . PRO A 1 141 ? 11.924 0.036 -12.305 1.00 90.06 141 PRO A C 1
ATOM 1093 O O . PRO A 1 141 ? 10.833 0.075 -12.875 1.00 90.06 141 PRO A O 1
ATOM 1096 N N . GLY A 1 142 ? 12.066 -0.007 -10.982 1.00 92.19 142 GLY A N 1
ATOM 1097 C CA . GLY A 1 142 ? 10.937 0.121 -10.072 1.00 92.19 142 GLY A CA 1
ATOM 1098 C C . GLY A 1 142 ? 10.272 1.505 -10.130 1.00 92.19 142 GLY A C 1
ATOM 1099 O O . GLY A 1 142 ? 10.798 2.427 -10.762 1.00 92.19 142 GLY A O 1
ATOM 1100 N N . PRO A 1 143 ? 9.104 1.668 -9.486 1.00 94.12 143 PRO A N 1
ATOM 1101 C CA . PRO A 1 143 ? 8.271 2.860 -9.642 1.00 94.12 143 PRO A CA 1
ATOM 1102 C C . PRO A 1 143 ? 8.831 4.127 -8.981 1.00 94.12 143 PRO A C 1
ATOM 1104 O O . PRO A 1 143 ? 8.481 5.217 -9.431 1.00 94.12 143 PRO A O 1
ATOM 1107 N N . THR A 1 144 ? 9.673 4.001 -7.953 1.00 93.88 144 THR A N 1
ATOM 1108 C CA . THR A 1 144 ? 10.276 5.105 -7.175 1.00 93.88 144 THR A CA 1
ATOM 1109 C C . THR A 1 144 ? 11.702 4.738 -6.762 1.00 93.88 144 THR A C 1
ATOM 1111 O O . THR A 1 144 ? 12.052 3.556 -6.813 1.00 93.88 144 THR A O 1
ATOM 1114 N N . CYS A 1 145 ? 12.545 5.687 -6.338 1.00 90.19 145 CYS A N 1
ATOM 1115 C CA . CYS A 1 145 ? 13.901 5.381 -5.857 1.00 90.19 145 CYS A CA 1
ATOM 1116 C C . CYS A 1 145 ? 13.862 4.363 -4.710 1.00 90.19 145 CYS A C 1
ATOM 1118 O O . CYS A 1 145 ? 14.661 3.428 -4.699 1.00 90.19 145 CYS A O 1
ATOM 1120 N N . TYR A 1 146 ? 12.916 4.508 -3.777 1.00 85.62 146 TYR A N 1
ATOM 1121 C CA . TYR A 1 146 ? 12.723 3.546 -2.689 1.00 85.62 146 TYR A CA 1
ATOM 1122 C C . TYR A 1 146 ? 12.248 2.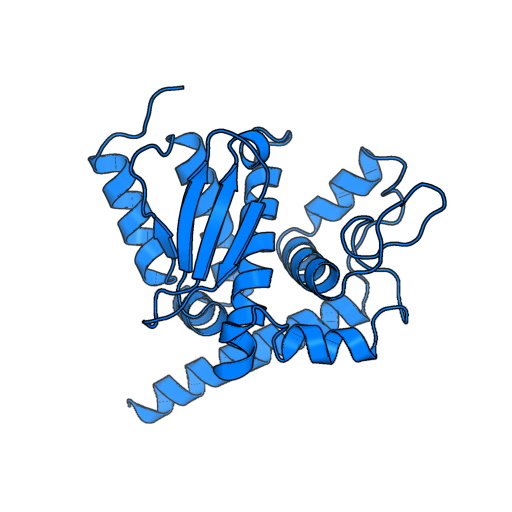179 -3.206 1.00 85.62 146 TYR A C 1
ATOM 1124 O O . TYR A 1 146 ? 12.698 1.134 -2.741 1.00 85.62 146 TYR A O 1
ATOM 1132 N N . GLY A 1 147 ? 11.414 2.189 -4.246 1.00 86.25 147 GLY A N 1
ATOM 1133 C CA . GLY A 1 147 ? 10.895 1.009 -4.925 1.00 86.25 147 GLY A CA 1
ATOM 1134 C C . GLY A 1 147 ? 11.805 0.421 -6.000 1.00 86.25 147 GLY A C 1
ATOM 1135 O O . GLY A 1 147 ? 11.315 -0.364 -6.798 1.00 86.25 147 GLY A O 1
ATOM 1136 N N . GLY A 1 148 ? 13.090 0.782 -6.080 1.00 84.81 148 GLY A N 1
ATOM 1137 C CA . GLY A 1 148 ? 14.037 0.172 -7.027 1.00 84.81 148 GLY A CA 1
ATOM 1138 C C . GLY A 1 148 ? 14.198 0.881 -8.382 1.00 84.81 148 GLY A C 1
ATOM 1139 O O . GLY A 1 148 ? 14.756 0.292 -9.320 1.00 84.81 148 GLY A O 1
ATOM 1140 N N . LEU A 1 149 ? 13.746 2.134 -8.510 1.00 84.44 149 LEU A N 1
ATOM 1141 C CA . LEU A 1 149 ? 14.140 3.031 -9.602 1.00 84.44 149 LEU A CA 1
ATOM 1142 C C . LEU A 1 149 ? 15.660 3.226 -9.577 1.00 84.44 149 LEU A C 1
ATOM 1144 O O . LEU A 1 149 ? 16.282 3.348 -8.522 1.00 84.44 149 LEU A O 1
ATOM 1148 N N . MET A 1 150 ? 16.261 3.266 -10.764 1.00 82.00 150 MET A N 1
ATOM 1149 C CA . MET A 1 150 ? 17.696 3.470 -10.919 1.00 82.00 150 MET A CA 1
ATOM 1150 C C . MET A 1 150 ? 17.965 4.864 -11.463 1.00 82.00 150 MET A C 1
ATOM 1152 O O . MET A 1 150 ? 17.419 5.253 -12.493 1.00 82.00 150 MET A O 1
ATOM 1156 N N . GLY A 1 151 ? 18.875 5.573 -10.812 1.00 75.12 151 GLY A N 1
ATOM 1157 C CA . GLY A 1 151 ? 19.347 6.878 -11.239 1.00 75.12 151 GLY A CA 1
ATOM 1158 C C . GLY A 1 151 ? 20.621 7.248 -10.486 1.00 75.12 151 GLY A C 1
ATOM 1159 O O . GLY A 1 151 ? 20.886 6.667 -9.433 1.00 75.12 151 GLY A O 1
ATOM 1160 N N . PRO A 1 152 ? 21.417 8.197 -11.004 1.00 77.25 152 PRO A N 1
ATOM 1161 C CA . PRO A 1 152 ? 22.634 8.658 -10.331 1.00 77.25 152 PRO A CA 1
ATOM 1162 C C . PRO A 1 152 ? 22.359 9.204 -8.919 1.00 77.25 152 PRO A C 1
ATOM 1164 O O . PRO A 1 152 ? 23.225 9.101 -8.055 1.00 77.25 152 PRO A O 1
ATOM 1167 N N . ASP A 1 153 ? 21.140 9.698 -8.686 1.00 83.50 153 ASP A N 1
ATOM 1168 C CA . ASP A 1 153 ? 20.705 10.316 -7.431 1.00 83.50 153 ASP A CA 1
ATOM 1169 C C . ASP A 1 153 ? 19.767 9.407 -6.597 1.00 83.50 153 ASP A C 1
ATOM 1171 O O . ASP A 1 153 ? 19.305 9.806 -5.528 1.00 83.50 153 ASP A O 1
ATOM 1175 N N . CYS A 1 154 ? 19.482 8.176 -7.054 1.00 83.69 154 CYS A N 1
ATOM 1176 C CA . CYS A 1 154 ? 18.757 7.172 -6.264 1.00 83.69 154 CYS A CA 1
ATOM 1177 C C . CYS A 1 154 ? 19.770 6.299 -5.506 1.00 83.69 154 CYS A C 1
ATOM 1179 O O . CYS A 1 154 ? 20.444 5.455 -6.097 1.00 83.69 154 CYS A O 1
ATOM 1181 N N . HIS A 1 155 ? 19.867 6.469 -4.187 1.00 77.69 155 HIS A N 1
ATOM 1182 C CA . HIS A 1 155 ? 20.858 5.768 -3.354 1.00 77.69 155 HIS A CA 1
ATOM 1183 C C . HIS A 1 155 ? 20.296 4.579 -2.557 1.00 77.69 155 HIS A C 1
ATOM 1185 O O . HIS A 1 155 ? 20.940 4.099 -1.624 1.00 77.69 155 HIS A O 1
ATOM 1191 N N . PHE A 1 156 ? 19.104 4.093 -2.902 1.00 77.31 156 PHE A N 1
ATOM 1192 C CA . PHE A 1 156 ? 18.493 2.951 -2.226 1.00 77.31 156 PHE A CA 1
ATOM 1193 C C . PHE A 1 156 ? 18.931 1.628 -2.858 1.00 77.31 156 PHE A C 1
ATOM 1195 O O . PHE A 1 156 ? 19.075 1.505 -4.075 1.00 77.31 156 PHE A O 1
ATOM 1202 N N . ALA A 1 157 ? 19.144 0.617 -2.015 1.00 75.56 157 ALA A N 1
ATOM 1203 C CA . ALA A 1 157 ? 19.337 -0.744 -2.491 1.00 75.56 157 ALA A CA 1
ATOM 1204 C C . ALA A 1 157 ? 18.023 -1.278 -3.074 1.00 75.56 157 ALA A C 1
ATOM 1206 O O . ALA A 1 157 ? 16.944 -0.964 -2.576 1.00 75.56 157 ALA A O 1
ATOM 1207 N N . ARG A 1 158 ? 18.110 -2.141 -4.090 1.00 79.06 158 ARG A N 1
ATOM 1208 C CA . ARG A 1 158 ? 16.932 -2.859 -4.583 1.00 79.06 158 ARG A CA 1
ATOM 1209 C C . ARG A 1 158 ? 16.472 -3.862 -3.541 1.00 79.06 158 ARG A C 1
ATOM 1211 O O . ARG A 1 158 ? 17.153 -4.854 -3.280 1.00 79.06 158 ARG A O 1
ATOM 1218 N N . VAL A 1 159 ? 15.303 -3.602 -2.977 1.00 85.56 159 VAL A N 1
ATOM 1219 C CA . VAL A 1 159 ? 14.649 -4.484 -2.021 1.00 85.56 159 VAL A CA 1
ATOM 1220 C C . VAL A 1 159 ? 13.325 -4.919 -2.650 1.00 85.56 159 VAL A C 1
ATOM 1222 O O . VAL A 1 159 ? 12.393 -4.120 -2.673 1.00 85.56 159 VAL A O 1
ATOM 1225 N N . PRO A 1 160 ? 13.201 -6.171 -3.142 1.00 88.81 160 PRO A N 1
ATOM 1226 C CA . PRO A 1 160 ? 11.981 -6.661 -3.797 1.00 88.81 160 PRO A CA 1
ATOM 1227 C C . PRO A 1 160 ? 10.705 -6.454 -2.968 1.00 88.81 160 PRO A C 1
ATOM 1229 O O . PRO A 1 160 ? 9.613 -6.300 -3.506 1.00 88.81 160 PRO A O 1
ATOM 1232 N N . ARG A 1 161 ? 10.853 -6.451 -1.638 1.00 89.19 161 ARG A N 1
ATOM 1233 C CA . ARG A 1 161 ? 9.780 -6.160 -0.688 1.00 89.19 161 ARG A CA 1
ATOM 1234 C C . ARG A 1 161 ? 9.250 -4.726 -0.835 1.00 89.19 161 ARG A C 1
ATOM 1236 O O . ARG A 1 161 ? 8.040 -4.552 -0.929 1.00 89.19 161 ARG A O 1
ATOM 1243 N N . GLU A 1 162 ? 10.137 -3.736 -0.897 1.00 90.81 162 GLU A N 1
ATOM 1244 C CA . GLU A 1 162 ? 9.757 -2.330 -1.090 1.00 90.81 162 GLU A CA 1
ATOM 1245 C C . GLU A 1 162 ? 9.297 -2.071 -2.522 1.00 90.81 162 GLU A C 1
ATOM 1247 O O . GLU A 1 162 ? 8.300 -1.396 -2.736 1.00 90.81 162 GLU A O 1
ATOM 1252 N N . GLU A 1 163 ? 9.942 -2.691 -3.512 1.00 93.31 163 GLU A N 1
ATOM 1253 C CA . GLU A 1 163 ? 9.527 -2.608 -4.917 1.00 93.31 163 GLU A CA 1
ATOM 1254 C C . GLU A 1 163 ? 8.087 -3.102 -5.126 1.00 93.31 163 GLU A C 1
ATOM 1256 O O . GLU A 1 163 ? 7.325 -2.491 -5.879 1.00 93.31 163 GLU A O 1
ATOM 1261 N N . TRP A 1 164 ? 7.668 -4.152 -4.409 1.00 95.19 164 TRP A N 1
ATOM 1262 C CA . TRP A 1 164 ? 6.276 -4.602 -4.398 1.00 95.19 164 TRP A CA 1
ATOM 1263 C C . TRP A 1 164 ? 5.336 -3.570 -3.769 1.00 95.19 164 TRP A C 1
ATOM 1265 O O . TRP A 1 164 ? 4.342 -3.196 -4.396 1.00 95.19 164 TRP A O 1
ATOM 1275 N N . ALA A 1 165 ? 5.634 -3.107 -2.553 1.00 95.50 165 ALA A N 1
ATOM 1276 C CA . ALA A 1 165 ? 4.787 -2.156 -1.836 1.00 95.50 165 ALA A CA 1
ATOM 1277 C C . ALA A 1 165 ? 4.631 -0.831 -2.604 1.00 95.50 165 ALA A C 1
ATOM 1279 O O . ALA A 1 165 ? 3.516 -0.339 -2.786 1.00 95.50 165 ALA A O 1
ATOM 1280 N N . GLU A 1 166 ? 5.725 -0.325 -3.166 1.00 95.88 166 GLU A N 1
ATOM 1281 C CA . GLU A 1 166 ? 5.755 0.854 -4.029 1.00 95.88 166 GLU A CA 1
ATOM 1282 C C . GLU A 1 166 ? 4.997 0.631 -5.344 1.00 95.88 166 GLU A C 1
ATOM 1284 O O . GLU A 1 166 ? 4.311 1.532 -5.825 1.00 95.88 166 GLU A O 1
ATOM 1289 N N . SER A 1 167 ? 5.044 -0.578 -5.917 1.00 97.50 167 SER A N 1
ATOM 1290 C CA . SER A 1 167 ? 4.258 -0.911 -7.115 1.00 97.50 167 SER A CA 1
ATOM 1291 C C . SER A 1 167 ? 2.758 -0.890 -6.837 1.00 97.50 167 SER A C 1
ATOM 1293 O O . SER A 1 167 ? 1.989 -0.388 -7.657 1.00 97.50 167 SER A O 1
ATOM 1295 N N . VAL A 1 168 ? 2.331 -1.404 -5.680 1.00 98.19 168 VAL A N 1
ATOM 1296 C CA . VAL A 1 168 ? 0.928 -1.346 -5.241 1.00 98.19 168 VAL A CA 1
ATOM 1297 C C . VAL A 1 168 ? 0.503 0.105 -5.014 1.00 98.19 168 VAL A C 1
ATOM 1299 O O . VAL A 1 168 ? -0.517 0.532 -5.555 1.00 98.19 168 VAL A O 1
ATOM 1302 N N . ALA A 1 169 ? 1.302 0.878 -4.278 1.00 97.81 169 ALA A N 1
ATOM 1303 C CA . ALA A 1 169 ? 1.054 2.291 -4.018 1.00 97.81 169 ALA A CA 1
ATOM 1304 C C . ALA A 1 169 ? 0.926 3.108 -5.316 1.00 97.81 169 ALA A C 1
ATOM 1306 O O . ALA A 1 169 ? -0.071 3.804 -5.505 1.00 97.81 169 ALA A O 1
ATOM 1307 N N . ALA A 1 170 ? 1.871 2.961 -6.249 1.00 97.94 170 ALA A N 1
ATOM 1308 C CA . ALA A 1 170 ? 1.853 3.647 -7.540 1.00 97.94 170 ALA A CA 1
ATOM 1309 C C . ALA A 1 170 ? 0.714 3.183 -8.464 1.00 97.94 170 ALA A C 1
ATOM 1311 O O . ALA A 1 170 ? 0.254 3.957 -9.302 1.00 97.94 170 ALA A O 1
ATOM 1312 N N . TYR A 1 171 ? 0.241 1.938 -8.331 1.00 98.50 171 TYR A N 1
ATOM 1313 C CA . TYR A 1 171 ? -0.924 1.455 -9.079 1.00 98.50 171 TYR A CA 1
ATOM 1314 C C . TYR A 1 171 ? -2.221 2.107 -8.586 1.00 98.50 171 TYR A C 1
ATOM 1316 O O . TYR A 1 171 ? -3.068 2.493 -9.389 1.00 98.50 171 TYR A O 1
ATOM 1324 N N . VAL A 1 172 ? -2.379 2.233 -7.266 1.00 98.38 172 VAL A N 1
ATOM 1325 C CA . VAL A 1 172 ? -3.579 2.808 -6.636 1.00 98.38 172 VAL A CA 1
ATOM 1326 C C . VAL A 1 172 ? -3.589 4.335 -6.755 1.00 98.38 172 VAL A C 1
ATOM 1328 O O . VAL A 1 172 ? -4.641 4.927 -7.007 1.00 98.38 172 VAL A O 1
ATOM 1331 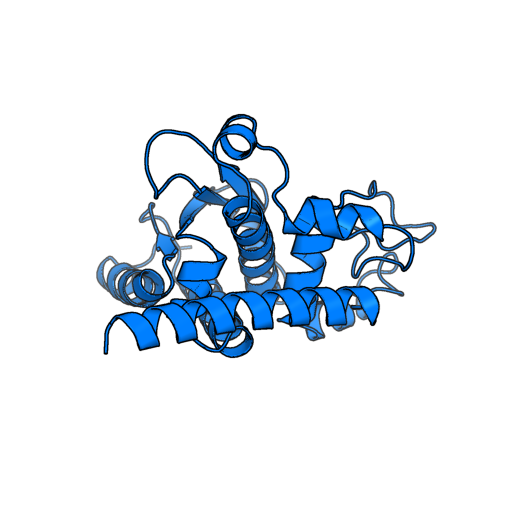N N . PHE A 1 173 ? -2.420 4.962 -6.622 1.00 98.00 173 PHE A N 1
ATOM 1332 C CA . PHE A 1 173 ? -2.199 6.405 -6.703 1.00 98.00 173 PHE A CA 1
ATOM 1333 C C . PHE A 1 173 ? -1.207 6.736 -7.829 1.00 98.00 173 PHE A C 1
ATOM 1335 O O . PHE A 1 173 ? -0.050 7.042 -7.547 1.00 98.00 173 PHE A O 1
ATOM 1342 N N . PRO A 1 174 ? -1.601 6.692 -9.113 1.00 97.25 174 PRO A N 1
ATOM 1343 C CA . PRO A 1 174 ? -0.705 7.078 -10.207 1.00 97.25 174 PRO A CA 1
ATOM 1344 C C . PRO A 1 174 ? -0.160 8.510 -10.054 1.00 97.25 174 PRO A C 1
ATOM 1346 O O . PRO A 1 174 ? 1.012 8.756 -10.366 1.00 97.25 174 PRO A O 1
ATOM 1349 N N . GLU A 1 175 ? -0.953 9.421 -9.476 1.00 97.19 175 GLU A N 1
ATOM 1350 C CA . GLU A 1 175 ? -0.553 10.796 -9.160 1.00 97.19 175 GLU A CA 1
ATOM 1351 C C . GLU A 1 175 ? 0.635 10.877 -8.185 1.00 97.19 175 GLU A C 1
ATOM 1353 O O . GLU A 1 175 ? 1.344 11.881 -8.160 1.00 97.19 175 GLU A O 1
ATOM 1358 N N . TYR A 1 176 ? 0.910 9.810 -7.424 1.00 96.62 176 TYR A N 1
ATOM 1359 C CA . TYR A 1 176 ? 2.100 9.689 -6.581 1.00 96.62 176 TYR A CA 1
ATOM 1360 C C . TYR A 1 176 ? 3.377 9.838 -7.399 1.00 96.62 176 TYR A C 1
ATOM 1362 O O . TYR A 1 176 ? 4.191 10.723 -7.141 1.00 96.62 176 TYR A O 1
ATOM 1370 N N . THR A 1 177 ? 3.516 9.029 -8.446 1.00 96.69 177 THR A N 1
ATOM 1371 C CA . THR A 1 177 ? 4.706 9.060 -9.304 1.00 96.69 177 THR A CA 1
ATOM 1372 C C . THR A 1 177 ? 4.781 10.327 -10.155 1.00 96.69 177 THR A C 1
ATOM 1374 O O . THR A 1 177 ? 5.869 10.792 -10.484 1.00 96.69 177 THR A O 1
ATOM 1377 N N . GLU A 1 178 ? 3.643 10.938 -10.490 1.00 97.25 178 GLU A N 1
ATOM 1378 C CA . GLU A 1 178 ? 3.602 12.245 -11.156 1.00 97.25 178 GLU A CA 1
ATOM 1379 C C . GLU A 1 178 ? 4.113 13.356 -10.240 1.00 97.25 178 GLU A C 1
ATOM 1381 O O . GLU A 1 178 ? 4.954 14.159 -10.648 1.00 97.25 178 GLU A O 1
ATOM 1386 N N . TRP A 1 179 ? 3.659 13.363 -8.986 1.00 96.81 179 TRP A N 1
ATOM 1387 C CA . TRP A 1 179 ? 4.113 14.316 -7.988 1.00 96.81 179 TRP A CA 1
ATOM 1388 C C . TRP A 1 179 ? 5.611 14.161 -7.712 1.00 96.81 179 TRP A C 1
ATOM 1390 O O . TRP A 1 179 ? 6.326 15.164 -7.698 1.00 96.81 179 TRP A O 1
ATOM 1400 N N . LEU A 1 180 ? 6.102 12.927 -7.549 1.00 95.31 180 LEU A N 1
ATOM 1401 C CA . LEU A 1 180 ? 7.525 12.662 -7.321 1.00 95.31 180 LEU A CA 1
ATOM 1402 C C . LEU A 1 180 ? 8.382 13.207 -8.469 1.00 95.31 180 LEU A C 1
ATOM 1404 O O . LEU A 1 180 ? 9.310 13.972 -8.216 1.00 95.31 180 LEU A O 1
ATOM 1408 N N . ARG A 1 181 ? 8.009 12.915 -9.724 1.00 95.19 181 ARG A N 1
ATOM 1409 C CA . ARG A 1 181 ? 8.701 13.441 -10.914 1.00 95.19 181 ARG A CA 1
ATOM 1410 C C . ARG A 1 181 ? 8.759 14.963 -10.952 1.00 95.19 181 ARG A C 1
ATOM 1412 O O . ARG A 1 181 ? 9.760 15.526 -11.385 1.00 95.19 181 ARG A O 1
ATOM 1419 N N . ALA A 1 182 ? 7.680 15.625 -10.542 1.00 95.81 182 ALA A N 1
ATOM 1420 C CA . ALA A 1 182 ? 7.576 17.077 -10.595 1.00 95.81 182 ALA A CA 1
ATOM 1421 C C . ALA A 1 182 ? 8.337 17.787 -9.461 1.00 95.81 182 ALA A C 1
ATOM 1423 O O . ALA A 1 182 ? 8.727 18.940 -9.631 1.00 95.81 182 ALA A O 1
ATOM 1424 N N . ASN A 1 183 ? 8.538 17.125 -8.316 1.00 95.12 183 ASN A N 1
ATOM 1425 C CA . ASN A 1 183 ? 9.014 17.783 -7.094 1.00 95.12 183 ASN A CA 1
ATOM 1426 C C . ASN A 1 183 ? 10.375 17.282 -6.598 1.00 95.12 183 ASN A C 1
ATOM 1428 O O . ASN A 1 183 ? 11.031 17.994 -5.840 1.00 95.12 183 ASN A O 1
ATOM 1432 N N . LEU A 1 184 ? 10.820 16.090 -7.007 1.00 92.31 184 LEU A N 1
ATOM 1433 C CA . LEU A 1 184 ? 12.056 15.475 -6.524 1.00 92.31 184 LEU A CA 1
ATOM 1434 C C . LEU A 1 184 ? 12.983 15.131 -7.703 1.00 92.31 184 LEU A C 1
ATOM 1436 O O . LEU A 1 184 ? 12.673 14.224 -8.475 1.00 92.31 184 LEU A O 1
ATOM 1440 N N . PRO A 1 185 ? 14.153 15.789 -7.836 1.00 90.62 185 PRO A N 1
ATOM 1441 C CA . PRO A 1 185 ? 15.080 15.533 -8.943 1.00 90.62 185 PRO A CA 1
ATOM 1442 C C . PRO A 1 185 ? 15.517 14.068 -9.087 1.00 90.62 185 PRO A C 1
ATOM 1444 O O . PRO A 1 185 ? 15.614 13.567 -10.207 1.00 90.62 185 PRO A O 1
ATOM 1447 N N . ALA A 1 186 ? 15.722 13.367 -7.965 1.00 90.12 186 ALA A N 1
ATOM 1448 C CA . ALA A 1 186 ? 16.087 11.949 -7.957 1.00 90.12 186 ALA A CA 1
ATOM 1449 C C . ALA A 1 186 ? 14.988 11.042 -8.542 1.00 90.12 186 ALA A C 1
ATOM 1451 O O . ALA A 1 186 ? 15.283 9.987 -9.092 1.00 90.12 186 ALA A O 1
ATOM 1452 N N . GLU A 1 187 ? 13.732 11.486 -8.497 1.00 94.00 187 GLU A N 1
ATOM 1453 C CA . GLU A 1 187 ? 12.556 10.735 -8.937 1.00 94.00 187 GLU A CA 1
ATOM 1454 C C . GLU A 1 187 ? 12.065 11.174 -10.323 1.00 94.00 187 GLU A C 1
ATOM 1456 O O . GLU A 1 187 ? 10.936 10.876 -10.704 1.00 94.00 187 GLU A O 1
ATOM 1461 N N . ARG A 1 188 ? 12.881 11.885 -11.115 1.00 92.50 188 ARG A N 1
ATOM 1462 C CA . ARG A 1 188 ? 12.495 12.392 -12.452 1.00 92.50 188 ARG A CA 1
ATOM 1463 C C . ARG A 1 188 ? 11.948 11.311 -13.398 1.00 92.50 188 ARG A C 1
ATOM 1465 O O . ARG A 1 188 ? 11.169 11.607 -14.302 1.00 92.50 188 ARG A O 1
ATOM 1472 N N . ASP A 1 189 ? 12.368 10.067 -13.173 1.00 92.75 189 ASP A N 1
ATOM 1473 C CA . ASP A 1 189 ? 12.014 8.888 -13.955 1.00 92.75 189 ASP A CA 1
ATOM 1474 C C . ASP A 1 189 ? 11.037 7.960 -13.200 1.00 92.75 189 ASP A C 1
ATOM 1476 O O . ASP A 1 189 ? 10.805 6.832 -13.642 1.00 92.75 189 ASP A O 1
ATOM 1480 N N . ALA A 1 190 ? 10.442 8.417 -12.089 1.00 95.19 190 ALA A N 1
ATOM 1481 C CA . ALA A 1 190 ? 9.438 7.665 -11.342 1.00 95.19 190 ALA A CA 1
ATOM 1482 C C . ALA A 1 190 ? 8.206 7.356 -12.202 1.00 95.19 190 ALA A C 1
ATOM 1484 O O . ALA A 1 190 ? 7.795 8.130 -13.073 1.00 95.19 190 ALA A O 1
ATOM 1485 N N . GLY A 1 191 ? 7.605 6.196 -11.969 1.00 95.50 191 GLY A N 1
ATOM 1486 C CA . GLY A 1 191 ? 6.448 5.735 -12.724 1.00 95.50 191 GLY A CA 1
ATOM 1487 C C . GLY A 1 191 ? 6.323 4.223 -12.743 1.00 95.50 191 GLY A C 1
ATOM 1488 O O . GLY A 1 191 ? 7.306 3.506 -12.919 1.00 95.50 191 GLY A O 1
ATOM 1489 N N . LEU A 1 192 ? 5.088 3.739 -12.632 1.00 96.00 192 LEU A N 1
ATOM 1490 C CA . LEU A 1 192 ? 4.795 2.314 -12.698 1.00 96.00 192 LEU A CA 1
ATOM 1491 C C . LEU A 1 192 ? 4.962 1.786 -14.130 1.00 96.00 192 LEU A C 1
ATOM 1493 O O . LEU A 1 192 ? 4.220 2.159 -15.043 1.00 96.00 192 LEU A O 1
ATOM 1497 N N . ARG A 1 193 ? 5.953 0.917 -14.326 1.00 95.06 193 ARG A N 1
ATOM 1498 C CA . ARG A 1 193 ? 6.299 0.348 -15.631 1.00 95.06 193 ARG A CA 1
ATOM 1499 C C . ARG A 1 193 ? 5.410 -0.862 -15.983 1.00 95.06 193 ARG A C 1
ATOM 1501 O O . ARG A 1 193 ? 4.713 -1.388 -15.110 1.00 95.06 193 ARG A O 1
ATOM 1508 N N . PRO A 1 194 ? 5.330 -1.264 -17.270 1.00 95.69 194 PRO A N 1
ATOM 1509 C CA . PRO A 1 194 ? 4.348 -2.251 -17.714 1.00 95.69 194 PRO A CA 1
ATOM 1510 C C . PRO A 1 194 ? 4.441 -3.628 -17.046 1.00 95.69 194 PRO A C 1
ATOM 1512 O O . PRO A 1 194 ? 3.388 -4.227 -16.821 1.00 95.69 194 PRO A O 1
ATOM 1515 N N . LYS A 1 195 ? 5.634 -4.148 -16.713 1.00 94.44 195 LYS A N 1
ATOM 1516 C CA . LYS A 1 195 ? 5.742 -5.449 -16.027 1.00 94.44 195 LYS A CA 1
ATOM 1517 C C . LYS A 1 195 ? 5.282 -5.338 -14.578 1.00 94.44 195 LYS A C 1
ATOM 1519 O O . LYS A 1 195 ? 4.502 -6.190 -14.157 1.00 94.44 195 LYS A O 1
ATOM 1524 N N . HIS A 1 196 ? 5.672 -4.293 -13.841 1.00 95.25 196 HIS A N 1
ATOM 1525 C CA . HIS A 1 196 ? 5.163 -4.047 -12.482 1.00 95.25 196 HIS A CA 1
ATOM 1526 C C . HIS A 1 196 ? 3.644 -3.889 -12.478 1.00 95.25 196 HIS A C 1
ATOM 1528 O O . HIS A 1 196 ? 2.963 -4.543 -11.689 1.00 95.25 196 HIS A O 1
ATOM 1534 N N . LYS A 1 197 ? 3.099 -3.099 -13.412 1.00 97.19 197 LYS A N 1
ATOM 1535 C CA . LYS A 1 197 ? 1.650 -2.918 -13.574 1.00 97.19 197 LYS A CA 1
ATOM 1536 C C . LYS A 1 197 ? 0.937 -4.249 -13.822 1.00 97.19 197 LYS A C 1
ATOM 1538 O O . LYS A 1 197 ? 0.022 -4.599 -13.079 1.00 97.19 197 LYS A O 1
ATOM 1543 N N . ALA A 1 198 ? 1.385 -5.009 -14.821 1.00 96.81 198 ALA A N 1
ATOM 1544 C CA . ALA A 1 198 ? 0.798 -6.305 -15.155 1.00 96.81 198 ALA A CA 1
ATOM 1545 C C . ALA A 1 198 ? 0.920 -7.306 -13.993 1.00 96.81 198 ALA A C 1
ATOM 1547 O O . ALA A 1 198 ? 0.034 -8.135 -13.774 1.00 96.81 198 ALA A O 1
ATOM 1548 N N . PHE A 1 199 ? 2.007 -7.232 -13.223 1.00 97.00 199 PHE A N 1
ATOM 1549 C CA . PHE A 1 199 ? 2.203 -8.079 -12.057 1.00 97.00 199 PHE A CA 1
ATOM 1550 C C . PHE A 1 199 ? 1.220 -7.749 -10.927 1.00 97.00 199 PHE A C 1
ATOM 1552 O O . PHE A 1 199 ? 0.616 -8.677 -10.385 1.00 97.00 199 PHE A O 1
ATOM 1559 N N . VAL A 1 200 ? 1.005 -6.464 -10.611 1.00 97.94 200 VAL A N 1
ATOM 1560 C CA . VAL A 1 200 ? -0.015 -6.022 -9.638 1.00 97.94 200 VAL A CA 1
ATOM 1561 C C . VAL A 1 200 ? -1.411 -6.460 -10.089 1.00 97.94 200 VAL A C 1
ATOM 1563 O O . VAL A 1 200 ? -2.138 -7.080 -9.312 1.00 97.94 200 VAL A O 1
ATOM 1566 N N . GLU A 1 201 ? -1.760 -6.241 -11.359 1.00 98.19 201 GLU A N 1
ATOM 1567 C CA . GLU A 1 201 ? -3.051 -6.647 -11.940 1.00 98.19 201 GLU A CA 1
ATOM 1568 C C . GLU A 1 201 ? -3.298 -8.150 -11.812 1.00 98.19 201 GLU A C 1
ATOM 1570 O O . GLU A 1 201 ? -4.381 -8.576 -11.404 1.00 98.19 201 GLU A O 1
ATOM 1575 N N . LYS A 1 202 ? -2.268 -8.962 -12.070 1.00 97.81 202 LYS A N 1
ATOM 1576 C CA . LYS A 1 202 ? -2.331 -10.414 -11.893 1.00 97.81 202 LYS A CA 1
ATOM 1577 C C . LYS A 1 202 ? -2.611 -10.811 -10.440 1.00 97.81 202 LYS A C 1
ATOM 1579 O O . LYS A 1 202 ? -3.374 -11.751 -10.213 1.00 97.81 202 LYS A O 1
ATOM 1584 N N . GLN A 1 203 ? -2.024 -10.121 -9.457 1.00 97.75 203 GLN A N 1
ATOM 1585 C CA . GLN A 1 203 ? -2.313 -10.402 -8.044 1.00 97.75 203 GLN A CA 1
ATOM 1586 C C . GLN A 1 203 ? -3.737 -9.974 -7.663 1.00 97.75 203 GLN A C 1
ATOM 1588 O O . GLN A 1 203 ? -4.428 -10.727 -6.973 1.00 97.75 203 GLN A O 1
ATOM 1593 N N . ILE A 1 204 ? -4.208 -8.818 -8.153 1.00 98.00 204 ILE A N 1
ATOM 1594 C CA . ILE A 1 204 ? -5.592 -8.351 -7.953 1.00 98.00 204 ILE A CA 1
ATOM 1595 C C . ILE A 1 204 ? -6.583 -9.377 -8.516 1.00 98.00 204 ILE A C 1
ATOM 1597 O O . ILE A 1 204 ? -7.532 -9.775 -7.838 1.00 98.00 204 ILE A O 1
ATOM 1601 N N . GLU A 1 205 ? -6.358 -9.857 -9.738 1.00 97.69 205 GLU A N 1
ATOM 1602 C CA . GLU A 1 205 ? -7.211 -10.872 -10.354 1.00 97.69 205 GLU A CA 1
ATOM 1603 C C . GLU A 1 205 ? -7.203 -12.185 -9.554 1.00 97.69 205 GLU A C 1
ATOM 1605 O O . GLU A 1 205 ? -8.257 -12.790 -9.339 1.00 97.69 205 GLU A O 1
ATOM 1610 N N . ALA A 1 206 ? -6.033 -12.613 -9.068 1.00 96.31 206 ALA A N 1
ATOM 1611 C CA . ALA A 1 206 ? -5.906 -13.823 -8.265 1.00 96.31 206 ALA A CA 1
ATOM 1612 C C . ALA A 1 206 ? -6.748 -13.750 -6.981 1.00 96.31 206 ALA A C 1
ATOM 1614 O O . ALA A 1 206 ? -7.498 -14.685 -6.693 1.00 96.31 206 ALA A O 1
ATOM 1615 N N . VAL A 1 207 ? -6.689 -12.638 -6.239 1.00 95.44 207 VAL A N 1
ATOM 1616 C CA . VAL A 1 207 ? -7.475 -12.497 -5.003 1.00 95.44 207 VAL A CA 1
ATOM 1617 C C . VAL A 1 207 ? -8.975 -12.349 -5.276 1.00 95.44 207 VAL A C 1
ATOM 1619 O O . VAL A 1 207 ? -9.787 -12.935 -4.558 1.00 95.44 207 VAL A O 1
ATOM 1622 N N . ARG A 1 208 ? -9.370 -11.666 -6.359 1.00 95.69 208 ARG A N 1
ATOM 1623 C CA . ARG A 1 208 ? -10.779 -11.592 -6.784 1.00 95.69 208 ARG A CA 1
ATOM 1624 C C . ARG A 1 208 ? -11.351 -12.978 -7.090 1.00 95.69 208 ARG A C 1
ATOM 1626 O O . ARG A 1 208 ? -12.443 -13.302 -6.630 1.00 95.69 208 ARG A O 1
ATOM 1633 N N . LYS A 1 209 ? -10.594 -13.827 -7.797 1.00 94.62 209 LYS A N 1
ATOM 1634 C CA . LYS A 1 209 ? -10.987 -15.223 -8.072 1.00 94.62 209 LYS A CA 1
ATOM 1635 C C . LYS A 1 209 ? -11.135 -16.046 -6.793 1.00 94.62 209 LYS A C 1
ATOM 1637 O O . LYS A 1 209 ? -12.059 -16.847 -6.695 1.00 94.62 209 LYS A O 1
ATOM 1642 N N . MET A 1 210 ? -10.263 -15.841 -5.803 1.00 91.38 210 MET A N 1
ATOM 1643 C CA . MET A 1 210 ? -10.384 -16.517 -4.506 1.00 91.38 210 MET A CA 1
ATOM 1644 C C . MET A 1 210 ? -11.702 -16.174 -3.800 1.00 91.38 210 MET A C 1
ATOM 1646 O O . MET A 1 210 ? -12.353 -17.073 -3.275 1.00 91.38 210 MET A O 1
ATOM 1650 N N . VAL A 1 211 ? -12.110 -14.901 -3.820 1.00 90.00 211 VAL A N 1
ATOM 1651 C CA . VAL A 1 211 ? -13.368 -14.446 -3.200 1.00 90.00 211 VAL A CA 1
ATOM 1652 C C . VAL A 1 211 ? -14.585 -15.017 -3.930 1.00 90.00 211 VAL A C 1
ATOM 1654 O O . VAL A 1 211 ? -15.466 -15.573 -3.281 1.00 90.00 211 VAL A O 1
ATOM 1657 N N . ALA A 1 212 ? -14.603 -14.959 -5.265 1.00 88.94 212 ALA A N 1
ATOM 1658 C CA . ALA A 1 212 ? -15.700 -15.510 -6.064 1.00 88.94 212 ALA A CA 1
ATOM 1659 C C . ALA A 1 212 ? -15.887 -17.023 -5.837 1.00 88.94 212 ALA A C 1
ATOM 1661 O O . ALA A 1 212 ? -17.012 -17.510 -5.721 1.00 88.94 212 ALA A O 1
ATOM 1662 N N . ASN A 1 213 ? -14.784 -17.769 -5.712 1.00 86.00 213 ASN A N 1
ATOM 1663 C CA . ASN A 1 213 ? -14.832 -19.203 -5.436 1.00 86.00 213 ASN A CA 1
ATOM 1664 C C . ASN A 1 213 ? -15.377 -19.506 -4.027 1.00 86.00 213 ASN A C 1
ATOM 1666 O O . ASN A 1 213 ? -16.209 -20.398 -3.888 1.00 86.00 213 ASN A O 1
ATOM 1670 N N . ASP A 1 214 ? -14.958 -18.761 -2.998 1.00 81.12 214 ASP A N 1
ATOM 1671 C CA . ASP A 1 214 ? -15.478 -18.905 -1.624 1.00 81.12 214 ASP A CA 1
ATOM 1672 C C . ASP A 1 214 ? -16.980 -18.578 -1.542 1.00 81.12 214 ASP A C 1
ATOM 1674 O O . ASP A 1 214 ? -17.718 -19.233 -0.813 1.00 81.12 214 ASP A O 1
ATOM 1678 N N . GLU A 1 215 ? -17.470 -17.613 -2.324 1.00 80.19 215 GLU A N 1
ATOM 1679 C CA . GLU A 1 215 ? -18.906 -17.314 -2.416 1.00 80.19 215 GLU A CA 1
ATOM 1680 C C . GLU A 1 215 ? -19.694 -18.431 -3.102 1.00 80.19 215 GLU A C 1
ATOM 1682 O O . GLU A 1 215 ? -20.734 -18.839 -2.590 1.00 80.19 215 GLU A O 1
ATOM 1687 N N . SER A 1 216 ? -19.170 -18.990 -4.197 1.00 74.88 216 SER A N 1
ATOM 1688 C CA . SER A 1 216 ? -19.820 -20.103 -4.904 1.00 74.88 216 SER A CA 1
ATOM 1689 C C . SER A 1 216 ? -19.939 -21.384 -4.070 1.00 74.88 216 SER A C 1
ATOM 1691 O O . SER A 1 216 ? -20.828 -22.187 -4.316 1.00 74.88 216 SER A O 1
ATOM 1693 N N . GLN A 1 217 ? -19.060 -21.577 -3.080 1.00 69.94 217 GLN A N 1
ATOM 1694 C CA . GLN A 1 217 ? -19.085 -22.735 -2.179 1.00 69.94 217 GLN A CA 1
ATOM 1695 C C . GLN A 1 217 ? -20.050 -22.569 -0.996 1.00 69.94 217 GLN A C 1
ATOM 1697 O O . GLN A 1 217 ? -20.323 -23.542 -0.295 1.00 69.94 217 GLN A O 1
ATOM 1702 N N . ARG A 1 218 ? -20.526 -21.345 -0.738 1.00 67.75 218 ARG A N 1
ATOM 1703 C CA . ARG A 1 218 ? -21.454 -21.027 0.361 1.00 67.75 218 ARG A CA 1
ATOM 1704 C C . ARG A 1 218 ? -22.910 -20.890 -0.092 1.00 67.75 218 ARG A C 1
ATOM 1706 O O . ARG A 1 218 ? -23.777 -20.794 0.776 1.00 67.75 218 ARG A O 1
ATOM 1713 N N . ALA A 1 219 ? -23.147 -20.818 -1.401 1.00 60.16 219 ALA A N 1
ATOM 1714 C CA . ALA A 1 219 ? -24.467 -20.772 -2.029 1.00 60.16 219 ALA A CA 1
ATOM 1715 C C . ALA A 1 219 ? -25.013 -22.186 -2.265 1.00 60.16 219 ALA A C 1
ATOM 1717 O O . ALA A 1 219 ? -26.245 -22.354 -2.125 1.00 60.16 219 ALA A O 1
#

Radius of gyration: 17.0 Å; chains: 1; bounding box: 47×41×39 Å

Secondary structure (DSSP, 8-state):
-PPPPHHHHHHHHHHHHTTTEEE--S---HHHHHHHHHHHHHHHHHHTSHHHHHHHHT-EEEEEESSS-EEEEE-SSSTT-EEEEEEHHHHS-SSTTHHHHHHHHHHHHHHHHHHS-HHHHHTT---HHHHHHTTTTTSS--SSTTTT---TT------HHHHHHHHHHHHH-HHHHHHHHHH-GGGTT----HHHHHHHHHHHHHHHHHHHHHHHTT-